Protein AF-S4P710-F1 (afdb_monomer)

Structure (mmCIF, N/CA/C/O backbone):
data_AF-S4P710-F1
#
_entry.id   AF-S4P710-F1
#
loop_
_atom_site.group_PDB
_atom_site.id
_atom_site.type_symbol
_atom_site.label_atom_id
_atom_site.label_alt_id
_atom_site.label_comp_id
_atom_site.label_asym_id
_atom_site.label_entity_id
_atom_site.label_seq_id
_atom_site.pdbx_PDB_ins_code
_atom_site.Cartn_x
_atom_site.Cartn_y
_atom_site.Cartn_z
_atom_site.occupancy
_atom_site.B_iso_or_equiv
_atom_site.auth_seq_id
_atom_site.auth_comp_id
_atom_site.auth_asym_id
_atom_site.auth_atom_id
_atom_site.pdbx_PDB_model_num
ATOM 1 N N . MET A 1 1 ? 32.019 3.369 -9.589 1.00 47.03 1 MET A N 1
ATOM 2 C CA . MET A 1 1 ? 31.029 3.744 -10.626 1.00 47.03 1 MET A CA 1
ATOM 3 C C . MET A 1 1 ? 31.557 3.568 -12.056 1.00 47.03 1 MET A C 1
ATOM 5 O O . MET A 1 1 ? 30.735 3.481 -12.955 1.00 47.03 1 MET A O 1
ATOM 9 N N . GLU A 1 2 ? 32.869 3.423 -12.289 1.00 50.81 2 GLU A N 1
ATOM 10 C CA . GLU A 1 2 ? 33.447 3.328 -13.649 1.00 50.81 2 GLU A CA 1
ATOM 11 C C . GLU A 1 2 ? 33.183 2.004 -14.404 1.00 50.81 2 GLU A C 1
ATOM 13 O O . GLU A 1 2 ? 33.164 2.006 -15.629 1.00 50.81 2 GLU A O 1
ATOM 18 N N . ASN A 1 3 ? 32.866 0.889 -13.731 1.00 57.81 3 ASN A N 1
ATOM 19 C CA . ASN A 1 3 ? 32.717 -0.424 -14.395 1.00 57.81 3 ASN A CA 1
ATOM 20 C C . ASN A 1 3 ? 31.337 -0.733 -15.015 1.00 57.81 3 ASN A C 1
ATOM 22 O O . ASN A 1 3 ? 31.177 -1.785 -15.632 1.00 57.81 3 ASN A O 1
ATOM 26 N N . HIS A 1 4 ? 30.330 0.140 -14.884 1.00 63.19 4 HIS A N 1
ATOM 27 C CA . HIS A 1 4 ? 28.973 -0.127 -15.405 1.00 63.19 4 HIS A CA 1
ATOM 28 C C . HIS A 1 4 ? 28.585 0.713 -16.629 1.00 63.19 4 HIS A C 1
ATOM 30 O O . HIS A 1 4 ? 27.523 0.475 -17.206 1.00 63.19 4 HIS A O 1
ATOM 36 N N . GLY A 1 5 ? 29.435 1.652 -17.064 1.00 68.19 5 GLY A N 1
ATOM 37 C CA . GLY A 1 5 ? 29.134 2.547 -18.189 1.00 68.19 5 GLY A CA 1
ATOM 38 C C . GLY A 1 5 ? 28.809 1.793 -19.481 1.00 68.19 5 GLY A C 1
ATOM 39 O O . GLY A 1 5 ? 27.822 2.100 -20.138 1.00 68.19 5 GLY A O 1
ATOM 40 N N . SER A 1 6 ? 29.565 0.732 -19.788 1.00 78.06 6 SER A N 1
ATOM 41 C CA . SER A 1 6 ? 29.327 -0.114 -20.969 1.00 78.06 6 SER A CA 1
ATOM 42 C C . SER A 1 6 ? 27.944 -0.788 -20.951 1.00 78.06 6 SER A C 1
ATOM 44 O O . SER A 1 6 ? 27.243 -0.804 -21.962 1.00 78.06 6 SER A O 1
ATOM 46 N N . VAL A 1 7 ? 27.495 -1.265 -19.781 1.00 75.38 7 VAL A N 1
ATOM 47 C CA . VAL A 1 7 ? 26.187 -1.925 -19.617 1.00 75.38 7 VAL A CA 1
ATOM 48 C C . VAL A 1 7 ? 25.041 -0.925 -19.760 1.00 75.38 7 VAL A C 1
ATOM 50 O O . VAL A 1 7 ? 24.050 -1.220 -20.423 1.00 75.38 7 VAL A O 1
ATOM 53 N N . VAL A 1 8 ? 25.178 0.272 -19.181 1.00 75.31 8 VAL A N 1
ATOM 54 C CA . VAL A 1 8 ? 24.168 1.335 -19.306 1.00 75.31 8 VAL A CA 1
ATOM 55 C C . VAL A 1 8 ? 24.053 1.800 -20.757 1.00 75.31 8 VAL A C 1
ATOM 57 O O . VAL A 1 8 ? 22.944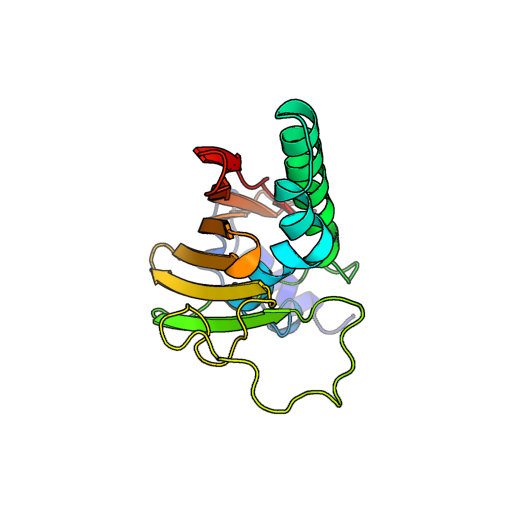 1.879 -21.276 1.00 75.31 8 VAL A O 1
ATOM 60 N N . THR A 1 9 ? 25.175 2.034 -21.443 1.00 76.56 9 THR A N 1
ATOM 61 C CA . THR A 1 9 ? 25.184 2.417 -22.864 1.00 76.56 9 THR A CA 1
ATOM 62 C C . THR A 1 9 ? 24.570 1.331 -23.749 1.00 76.56 9 THR A C 1
ATOM 64 O O . THR A 1 9 ? 23.806 1.645 -24.661 1.00 76.56 9 THR A O 1
ATOM 67 N N . HIS A 1 10 ? 24.841 0.053 -23.461 1.00 79.69 10 HIS A N 1
ATOM 68 C CA . HIS A 1 10 ? 24.212 -1.065 -24.165 1.00 79.69 10 HIS A CA 1
ATOM 69 C C . HIS A 1 10 ? 22.694 -1.129 -23.933 1.00 79.69 10 HIS A C 1
ATOM 71 O O . HIS A 1 10 ? 21.942 -1.361 -24.870 1.00 79.69 10 HIS A O 1
ATOM 77 N N . LEU A 1 11 ? 22.213 -0.872 -22.715 1.00 75.75 11 LEU A N 1
ATOM 78 C CA . LEU A 1 11 ? 20.773 -0.788 -22.454 1.00 75.75 11 LEU A CA 1
ATOM 79 C C . LEU A 1 11 ? 20.117 0.399 -23.153 1.00 75.75 11 LEU A C 1
ATOM 81 O O . LEU A 1 11 ? 19.036 0.256 -23.720 1.00 75.75 11 LEU A O 1
ATOM 85 N N . LEU A 1 12 ? 20.773 1.560 -23.137 1.00 75.88 12 LEU A N 1
ATOM 86 C CA . LEU A 1 12 ? 20.271 2.761 -23.798 1.00 75.88 12 LEU A CA 1
ATOM 87 C C . LEU A 1 12 ? 20.154 2.575 -25.316 1.00 75.88 12 LEU A C 1
ATOM 89 O O . LEU A 1 12 ? 19.241 3.129 -25.920 1.00 75.88 12 LEU A O 1
ATOM 93 N N . SER A 1 13 ? 21.013 1.758 -25.935 1.00 79.25 13 SER A N 1
ATOM 94 C CA . SER A 1 13 ? 20.907 1.455 -27.368 1.00 79.25 13 SER A CA 1
ATOM 95 C C . SER A 1 13 ? 19.752 0.505 -27.715 1.00 79.25 13 SER A C 1
ATOM 97 O O . SER A 1 13 ? 19.309 0.480 -28.863 1.00 79.25 13 SER A O 1
ATOM 99 N N . GLN A 1 14 ? 19.226 -0.243 -26.739 1.00 76.75 14 GLN A N 1
ATOM 100 C CA . GLN A 1 14 ? 18.089 -1.151 -26.925 1.00 76.75 14 GLN A CA 1
ATOM 101 C C . GLN A 1 14 ? 16.724 -0.477 -26.723 1.00 76.75 14 GLN A C 1
ATOM 103 O O . GLN A 1 14 ? 15.701 -1.054 -27.096 1.00 76.75 14 GLN A O 1
ATOM 108 N N . VAL A 1 15 ? 16.679 0.731 -26.152 1.00 79.50 15 VAL A N 1
ATOM 109 C CA . VAL A 1 15 ? 15.426 1.429 -25.834 1.00 79.50 15 VAL A CA 1
ATOM 110 C C . VAL A 1 15 ? 15.087 2.511 -26.859 1.00 79.50 15 VAL A C 1
ATOM 112 O O . VAL A 1 15 ? 15.923 3.313 -27.263 1.00 79.50 15 VAL A O 1
ATOM 115 N N . LYS A 1 16 ? 13.818 2.558 -27.280 1.00 82.38 16 LYS A N 1
ATOM 116 C CA . LYS A 1 16 ? 13.263 3.624 -28.134 1.00 82.38 16 LYS A CA 1
ATOM 117 C C . LYS A 1 16 ? 12.268 4.463 -27.344 1.00 82.38 16 LYS A C 1
ATOM 119 O O . LYS A 1 16 ? 11.607 3.957 -26.437 1.00 82.38 16 LYS A O 1
ATOM 124 N N . ILE A 1 17 ? 12.136 5.744 -27.688 1.00 80.06 17 ILE A N 1
ATOM 125 C CA . ILE A 1 17 ? 11.138 6.626 -27.064 1.00 80.06 17 ILE A CA 1
ATOM 126 C C . ILE A 1 17 ? 9.740 6.016 -27.243 1.00 80.06 17 ILE A C 1
ATOM 128 O O . ILE A 1 17 ? 9.377 5.577 -28.331 1.00 80.06 17 ILE A O 1
ATOM 132 N N . GLY A 1 18 ? 8.975 5.964 -26.153 1.00 75.81 18 GLY A N 1
ATOM 133 C CA . GLY A 1 18 ? 7.642 5.366 -26.090 1.00 75.81 18 GLY A CA 1
ATOM 134 C C . GLY A 1 18 ? 7.624 3.858 -25.825 1.00 75.81 18 GLY A C 1
ATOM 135 O O . GLY A 1 18 ? 6.542 3.303 -25.637 1.00 75.81 18 GLY A O 1
ATOM 136 N N . MET A 1 19 ? 8.784 3.195 -25.779 1.00 81.62 19 MET A N 1
ATOM 137 C CA . MET A 1 19 ? 8.864 1.754 -25.550 1.00 81.62 19 MET A CA 1
ATOM 138 C C . MET A 1 19 ? 8.473 1.374 -24.115 1.00 81.62 19 MET A C 1
ATOM 140 O O . MET A 1 19 ? 8.800 2.080 -23.156 1.00 81.62 19 MET A O 1
ATOM 144 N N . ASP A 1 20 ? 7.786 0.236 -23.988 1.00 76.88 20 ASP A N 1
ATOM 145 C CA . ASP A 1 20 ? 7.440 -0.382 -22.708 1.00 76.88 20 ASP A CA 1
ATOM 146 C C . ASP A 1 20 ? 8.671 -1.051 -22.085 1.00 76.88 20 ASP A C 1
ATOM 148 O O . ASP A 1 20 ? 9.217 -2.018 -22.622 1.00 76.88 20 ASP A O 1
ATOM 152 N N . LEU A 1 21 ? 9.106 -0.526 -20.940 1.00 73.75 21 LEU A N 1
ATOM 153 C CA . LEU A 1 21 ? 10.313 -0.988 -20.251 1.00 73.75 21 LEU A CA 1
ATOM 154 C C . LEU A 1 21 ? 10.106 -2.263 -19.428 1.00 73.75 21 LEU A C 1
ATOM 156 O O . LEU A 1 21 ? 11.084 -2.825 -18.941 1.00 73.75 21 LEU A O 1
ATOM 160 N N . THR A 1 22 ? 8.874 -2.757 -19.272 1.00 69.12 22 THR A N 1
ATOM 161 C CA . THR A 1 22 ? 8.636 -4.045 -18.592 1.00 69.12 22 THR A CA 1
ATOM 162 C C . THR A 1 22 ? 9.226 -5.226 -19.365 1.00 69.12 22 THR A C 1
ATOM 164 O O . THR A 1 22 ? 9.559 -6.242 -18.764 1.00 69.12 22 THR A O 1
ATOM 167 N N . LYS A 1 23 ? 9.425 -5.065 -20.680 1.00 68.75 23 LYS A N 1
ATOM 168 C CA . LYS A 1 23 ? 10.009 -6.070 -21.580 1.00 68.75 23 LYS A CA 1
ATOM 169 C C . LYS A 1 23 ? 11.535 -5.993 -21.690 1.00 68.75 23 LYS A C 1
ATOM 171 O O . LYS A 1 23 ? 12.129 -6.794 -22.404 1.00 68.75 23 LYS A O 1
ATOM 176 N N . VAL A 1 24 ? 12.166 -5.030 -21.017 1.00 73.50 24 VAL A N 1
ATOM 177 C CA . VAL A 1 24 ? 13.620 -4.841 -21.033 1.00 73.50 24 VAL A CA 1
ATOM 178 C C . VAL A 1 24 ? 14.205 -5.399 -19.745 1.00 73.50 24 VAL A C 1
ATOM 180 O O . VAL A 1 24 ? 13.808 -5.005 -18.646 1.00 73.50 24 VAL A O 1
ATOM 183 N N . VAL A 1 25 ? 15.173 -6.306 -19.875 1.00 73.69 25 VAL A N 1
ATOM 184 C CA . VAL A 1 25 ? 15.898 -6.844 -18.722 1.00 73.69 25 VAL A CA 1
ATOM 185 C C . VAL A 1 25 ? 16.844 -5.771 -18.201 1.00 73.69 25 VAL A C 1
ATOM 187 O O . VAL A 1 25 ? 17.769 -5.338 -18.885 1.00 73.69 25 VAL A O 1
ATOM 190 N N . LEU A 1 26 ? 16.584 -5.325 -16.978 1.00 75.00 26 LEU A N 1
ATOM 191 C CA . LEU A 1 26 ? 17.382 -4.314 -16.305 1.00 75.00 26 LEU A CA 1
ATOM 192 C C . LEU A 1 26 ? 18.569 -4.957 -15.565 1.00 75.00 26 LEU A C 1
ATOM 194 O O . LEU A 1 26 ? 18.423 -6.064 -15.042 1.00 75.00 26 LEU A O 1
ATOM 198 N N . PRO A 1 27 ? 19.733 -4.289 -15.470 1.00 77.75 27 PRO A N 1
ATOM 199 C CA . PRO A 1 27 ? 20.881 -4.823 -14.748 1.00 77.75 27 PRO A CA 1
ATOM 200 C C . PRO A 1 27 ? 20.599 -4.988 -13.258 1.00 77.75 27 PRO A C 1
ATOM 202 O O . PRO A 1 27 ? 19.928 -4.166 -12.639 1.00 77.75 27 PRO A O 1
ATOM 205 N N . THR A 1 28 ? 21.209 -5.991 -12.636 1.00 80.44 28 THR A N 1
ATOM 206 C CA . THR A 1 28 ? 21.001 -6.287 -11.211 1.00 80.44 28 THR A CA 1
ATOM 207 C C . THR A 1 28 ? 21.427 -5.152 -10.275 1.00 80.44 28 THR A C 1
ATOM 209 O O . THR A 1 28 ? 20.850 -4.997 -9.203 1.00 80.44 28 THR A O 1
ATOM 212 N N . PHE A 1 29 ? 22.386 -4.306 -10.670 1.00 77.62 29 PHE A N 1
ATOM 213 C CA . PHE A 1 29 ? 22.852 -3.194 -9.830 1.00 77.62 29 PHE A CA 1
ATOM 214 C C . PHE A 1 29 ? 21.818 -2.067 -9.652 1.00 77.62 29 PHE A C 1
ATOM 216 O O . PHE A 1 29 ? 21.956 -1.273 -8.719 1.00 77.62 29 PHE A O 1
ATOM 223 N N . ILE A 1 30 ? 20.783 -2.001 -10.502 1.00 79.25 30 ILE A N 1
ATOM 224 C CA . ILE A 1 30 ? 19.659 -1.062 -10.341 1.00 79.25 30 ILE A CA 1
ATOM 225 C C . ILE A 1 30 ? 18.461 -1.680 -9.614 1.00 79.25 30 ILE A C 1
ATOM 227 O O . ILE A 1 30 ? 17.435 -1.019 -9.475 1.00 79.25 30 ILE A O 1
ATOM 231 N N . LEU A 1 31 ? 18.574 -2.923 -9.138 1.00 81.56 31 LEU A N 1
ATOM 232 C CA . LEU A 1 31 ? 17.520 -3.577 -8.368 1.00 81.56 31 LEU A CA 1
ATOM 233 C C . LEU A 1 31 ? 17.659 -3.290 -6.867 1.00 81.56 31 LEU A C 1
ATOM 235 O O . LEU A 1 31 ? 18.768 -3.176 -6.330 1.00 81.56 31 LEU A O 1
ATOM 239 N N . GLU A 1 32 ? 16.528 -3.170 -6.174 1.00 85.19 32 GLU A N 1
ATOM 240 C CA . GLU A 1 32 ? 16.482 -3.276 -4.712 1.00 85.19 32 GLU A CA 1
ATOM 241 C C . GLU A 1 32 ? 16.294 -4.735 -4.283 1.00 85.19 32 GLU A C 1
ATOM 243 O O . GLU A 1 32 ? 15.969 -5.602 -5.088 1.00 85.19 32 GLU A O 1
ATOM 248 N N . ARG A 1 33 ? 16.535 -5.027 -3.001 1.00 87.00 33 ARG A N 1
ATOM 249 C CA . ARG A 1 33 ? 16.498 -6.397 -2.459 1.00 87.00 33 ARG A CA 1
ATOM 250 C C . ARG A 1 33 ? 15.089 -6.878 -2.088 1.00 87.00 33 ARG A C 1
ATOM 252 O O . ARG A 1 33 ? 14.980 -7.890 -1.412 1.00 87.00 33 ARG A O 1
ATOM 259 N N . ARG A 1 34 ? 14.049 -6.151 -2.495 1.00 90.38 34 ARG A N 1
ATOM 260 C CA . ARG A 1 34 ? 12.656 -6.389 -2.105 1.00 90.38 34 ARG A CA 1
ATOM 261 C C . ARG A 1 34 ? 11.804 -6.742 -3.314 1.00 90.38 34 ARG A C 1
ATOM 263 O O . ARG A 1 34 ? 12.047 -6.240 -4.417 1.00 90.38 34 ARG A O 1
ATOM 270 N N . SER A 1 35 ? 10.815 -7.601 -3.096 1.00 92.50 35 SER A N 1
ATOM 271 C CA . SER A 1 35 ? 9.716 -7.809 -4.043 1.00 92.50 35 SER A CA 1
ATOM 272 C C . SER A 1 35 ? 8.825 -6.568 -4.081 1.00 92.50 35 SER A C 1
ATOM 274 O O . SER A 1 35 ? 8.721 -5.834 -3.097 1.00 92.50 35 SER A O 1
ATOM 276 N N . LEU A 1 36 ? 8.150 -6.336 -5.206 1.00 92.00 36 LEU A N 1
ATOM 277 C CA . LEU A 1 36 ? 7.139 -5.285 -5.302 1.00 92.00 36 LEU A CA 1
ATOM 278 C C . LEU A 1 36 ? 6.017 -5.485 -4.264 1.00 92.00 36 LEU A C 1
ATOM 280 O O . LEU A 1 36 ? 5.500 -4.500 -3.746 1.00 92.00 36 LEU A O 1
ATOM 284 N N . LEU A 1 37 ? 5.696 -6.739 -3.909 1.00 95.88 37 LEU A N 1
ATOM 285 C CA . LEU A 1 37 ? 4.690 -7.058 -2.888 1.00 95.88 37 LEU A CA 1
ATOM 286 C C . LEU A 1 37 ? 5.095 -6.563 -1.494 1.00 95.88 37 LEU A C 1
ATOM 288 O O . LEU A 1 37 ? 4.280 -5.981 -0.785 1.00 95.88 37 LEU A O 1
ATOM 292 N N . GLU A 1 38 ? 6.368 -6.733 -1.133 1.00 95.12 38 GLU A N 1
ATOM 293 C CA . GLU A 1 38 ? 6.932 -6.196 0.110 1.00 95.12 38 GLU A CA 1
ATOM 294 C C . GLU A 1 38 ? 6.973 -4.663 0.075 1.00 95.12 38 GLU A C 1
ATOM 296 O O . GLU A 1 38 ? 6.652 -4.010 1.063 1.00 95.12 38 GLU A O 1
ATOM 301 N N . MET A 1 39 ? 7.301 -4.062 -1.074 1.00 92.31 39 MET A N 1
ATOM 302 C CA . MET A 1 39 ? 7.291 -2.604 -1.228 1.00 92.31 39 MET A CA 1
ATOM 303 C C . MET A 1 39 ? 5.889 -2.007 -1.005 1.00 92.31 39 MET A C 1
ATOM 305 O O . MET A 1 39 ? 5.786 -0.897 -0.493 1.00 92.31 39 MET A O 1
ATOM 309 N N . TYR A 1 40 ? 4.798 -2.713 -1.332 1.00 94.12 40 TYR A N 1
ATOM 310 C CA . TYR A 1 40 ? 3.444 -2.213 -1.046 1.00 94.12 40 TYR A CA 1
ATOM 311 C C . TYR A 1 40 ? 3.131 -2.110 0.447 1.00 94.12 40 TYR A C 1
ATOM 313 O O . TYR A 1 40 ? 2.335 -1.246 0.825 1.00 94.12 40 TYR A O 1
ATOM 321 N N . ALA A 1 41 ? 3.801 -2.894 1.296 1.00 95.25 41 ALA A N 1
ATOM 322 C CA . ALA A 1 41 ? 3.703 -2.757 2.745 1.00 95.25 41 ALA A CA 1
ATOM 323 C C . ALA A 1 41 ? 4.268 -1.413 3.249 1.00 95.25 41 ALA A C 1
ATOM 325 O O . ALA A 1 41 ? 3.836 -0.932 4.295 1.00 95.25 41 ALA A O 1
ATOM 326 N N . ASP A 1 42 ? 5.138 -0.733 2.481 1.00 93.00 42 ASP A N 1
ATOM 327 C CA . ASP A 1 42 ? 5.603 0.629 2.805 1.00 93.00 42 ASP A CA 1
ATOM 328 C C . ASP A 1 42 ? 4.431 1.641 2.850 1.00 93.00 42 ASP A C 1
ATOM 330 O O . ASP A 1 42 ? 4.558 2.701 3.467 1.00 93.00 42 ASP A O 1
ATOM 334 N N . SER A 1 43 ? 3.259 1.304 2.281 1.00 93.19 43 SER A N 1
ATOM 335 C CA . SER A 1 43 ? 2.013 2.081 2.438 1.00 93.19 43 SER A CA 1
ATOM 336 C C . SER A 1 43 ? 1.612 2.265 3.910 1.00 93.19 43 SER A C 1
ATOM 338 O O . SER A 1 43 ? 0.954 3.240 4.271 1.00 93.19 43 SER A O 1
ATOM 340 N N . PHE A 1 44 ? 2.053 1.344 4.767 1.00 95.44 44 PHE A N 1
ATOM 341 C CA . PHE A 1 44 ? 1.828 1.323 6.208 1.00 95.44 44 PHE A CA 1
ATOM 342 C C . PHE A 1 44 ? 3.119 1.560 6.992 1.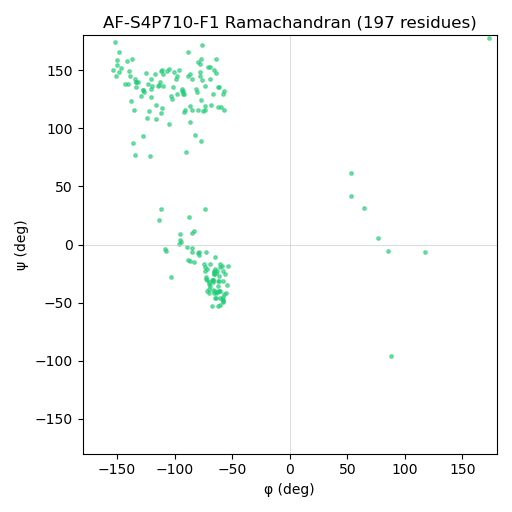00 95.44 44 PHE A C 1
ATOM 344 O O . PHE A 1 44 ? 3.255 1.099 8.118 1.00 95.44 44 PHE A O 1
ATOM 351 N N . ALA A 1 45 ? 4.067 2.322 6.437 1.00 92.38 45 ALA A N 1
ATOM 352 C CA . ALA A 1 45 ? 5.251 2.754 7.183 1.00 92.38 45 ALA A CA 1
ATOM 353 C C . ALA A 1 45 ? 4.918 3.552 8.458 1.00 92.38 45 ALA A C 1
ATOM 355 O O . ALA A 1 45 ? 5.737 3.607 9.369 1.00 92.38 45 ALA A O 1
ATOM 356 N N . HIS A 1 46 ? 3.722 4.146 8.501 1.00 93.81 46 HIS A N 1
ATOM 357 C CA . HIS A 1 46 ? 3.113 4.772 9.675 1.00 93.81 46 HIS A CA 1
ATOM 358 C C . HIS A 1 46 ? 1.771 4.080 9.971 1.00 93.81 46 HIS A C 1
ATOM 360 O O . HIS A 1 46 ? 0.714 4.606 9.597 1.00 93.81 46 HIS A O 1
ATOM 366 N N . PRO A 1 47 ? 1.786 2.863 10.550 1.00 95.19 47 PRO A N 1
ATOM 367 C CA . PRO A 1 47 ? 0.565 2.094 10.795 1.00 95.19 47 PRO A CA 1
ATOM 368 C C . PRO A 1 47 ? -0.326 2.786 11.839 1.00 95.19 47 PRO A C 1
ATOM 370 O O . PRO A 1 47 ? -1.552 2.756 11.732 1.00 95.19 47 PRO A O 1
ATOM 373 N N . ASP A 1 48 ? 0.283 3.508 12.783 1.00 94.19 48 ASP A N 1
ATOM 374 C CA . ASP A 1 48 ? -0.377 4.372 13.761 1.00 94.19 48 ASP A CA 1
ATOM 375 C C . ASP A 1 48 ? -1.277 5.419 13.083 1.00 94.19 48 ASP A C 1
ATOM 377 O O . ASP A 1 48 ? -2.411 5.646 13.508 1.00 94.19 48 ASP A O 1
ATOM 381 N N . GLN A 1 49 ? -0.814 6.026 11.985 1.00 96.00 49 GLN A N 1
ATOM 382 C CA . GLN A 1 49 ? -1.578 7.043 11.267 1.00 96.00 49 GLN A CA 1
ATOM 383 C C . GLN A 1 49 ? -2.783 6.460 10.536 1.00 96.00 49 GLN A C 1
ATOM 385 O O . GLN A 1 49 ? -3.806 7.144 10.444 1.00 96.00 49 GLN A O 1
ATOM 390 N N . PHE A 1 50 ? -2.673 5.231 10.034 1.00 97.50 50 PHE A N 1
ATOM 391 C CA . PHE A 1 50 ? -3.790 4.520 9.419 1.00 97.50 50 PHE A CA 1
ATOM 392 C C . PHE A 1 50 ? -4.855 4.177 10.461 1.00 97.50 50 PHE A C 1
ATOM 394 O O . PHE A 1 50 ? -6.014 4.561 10.324 1.00 97.50 50 PHE A O 1
ATOM 401 N N . ILE A 1 51 ? -4.450 3.532 11.555 1.00 96.62 51 ILE A N 1
ATOM 402 C CA . ILE A 1 51 ? -5.366 3.092 12.613 1.00 96.62 51 ILE A CA 1
ATOM 403 C C . ILE A 1 51 ? -6.068 4.292 13.266 1.00 96.62 51 ILE A C 1
ATOM 405 O O . ILE A 1 51 ? -7.258 4.240 13.563 1.00 96.62 51 ILE A O 1
ATOM 409 N N . LYS A 1 52 ? -5.375 5.426 13.411 1.00 96.69 52 LYS A N 1
ATOM 410 C CA . LYS A 1 52 ? -5.929 6.657 13.993 1.00 96.69 52 LYS A CA 1
ATOM 411 C C . LYS A 1 52 ? -7.057 7.296 13.170 1.00 96.69 52 LYS A C 1
ATOM 413 O O . LYS A 1 52 ? -7.709 8.220 13.665 1.00 96.69 52 LYS A O 1
ATOM 418 N N . ILE A 1 53 ? -7.303 6.843 11.934 1.00 98.31 53 ILE A N 1
ATOM 419 C CA . ILE A 1 53 ? -8.425 7.319 11.112 1.00 98.31 53 ILE A CA 1
ATOM 420 C C . ILE A 1 53 ? -9.751 7.085 11.844 1.00 98.31 53 ILE A C 1
ATOM 422 O O . ILE A 1 53 ? -10.526 8.031 11.963 1.00 98.31 53 ILE A O 1
ATOM 426 N N . VAL A 1 54 ? -9.995 5.886 12.390 1.00 97.50 54 VAL A N 1
ATOM 427 C CA . VAL A 1 54 ? -11.268 5.579 13.078 1.00 97.50 54 VAL A CA 1
ATOM 428 C C . VAL A 1 54 ? -11.466 6.382 14.360 1.00 97.50 54 VAL A C 1
ATOM 430 O O . VAL A 1 54 ? -12.597 6.659 14.744 1.00 97.50 54 VAL A O 1
ATOM 433 N N . ASP A 1 55 ? -10.373 6.825 14.979 1.00 96.56 55 ASP A N 1
ATOM 434 C CA . ASP A 1 55 ? -10.408 7.574 16.234 1.00 96.56 55 ASP A CA 1
ATOM 435 C C . ASP A 1 55 ? -10.785 9.057 16.036 1.00 96.56 55 ASP A C 1
ATOM 437 O O . ASP A 1 55 ? -10.935 9.792 17.014 1.00 96.56 55 ASP A O 1
ATOM 441 N N . GLN A 1 56 ? -10.914 9.545 14.791 1.00 98.31 56 GLN A N 1
ATOM 442 C CA . GLN A 1 56 ? -11.281 10.944 14.559 1.00 98.31 56 GLN A CA 1
ATOM 443 C C . GLN A 1 56 ? -12.799 11.173 14.705 1.00 98.31 56 GLN A C 1
ATOM 445 O O . GLN A 1 56 ? -13.603 10.469 14.081 1.00 98.31 56 GLN A O 1
ATOM 450 N N . PRO A 1 57 ? -13.220 12.204 15.466 1.00 96.81 57 PRO A N 1
ATOM 451 C CA . PRO A 1 57 ? -14.610 12.357 15.893 1.00 96.81 57 PRO A CA 1
ATOM 452 C C . PRO A 1 57 ? -15.547 12.760 14.752 1.00 96.81 57 PRO A C 1
ATOM 454 O O . PRO A 1 57 ? -16.669 12.261 14.653 1.00 96.81 57 PRO A O 1
ATOM 457 N N . THR A 1 58 ? -15.100 13.654 13.868 1.00 98.31 58 THR A N 1
ATOM 458 C CA . THR A 1 58 ? -15.933 14.181 12.782 1.00 98.31 58 THR A CA 1
ATOM 459 C C . THR A 1 58 ? -15.551 13.565 11.431 1.00 98.31 58 THR A C 1
ATOM 461 O O . THR A 1 58 ? -14.374 13.263 11.217 1.00 98.31 58 THR A O 1
ATOM 464 N N . PRO A 1 59 ? -16.494 13.444 10.471 1.00 98.38 59 PRO A N 1
ATOM 465 C CA . PRO A 1 59 ? -16.175 12.999 9.107 1.00 98.38 59 PRO A CA 1
ATOM 466 C C . PRO A 1 59 ? -15.068 13.836 8.448 1.00 98.38 59 PRO A C 1
ATOM 468 O O . PRO A 1 59 ? -14.223 13.326 7.714 1.00 98.38 59 PRO A O 1
ATOM 471 N N . ARG A 1 60 ? -15.031 15.141 8.749 1.00 98.38 60 ARG A N 1
ATOM 472 C CA . ARG A 1 60 ? -13.988 16.048 8.261 1.00 98.38 60 ARG A CA 1
ATOM 473 C C . ARG A 1 60 ? -12.613 15.667 8.807 1.00 98.38 60 ARG A C 1
ATOM 475 O O . ARG A 1 60 ? -11.650 15.643 8.045 1.00 98.38 60 ARG A O 1
ATOM 482 N N . ASP A 1 61 ? -12.512 15.389 10.102 1.00 98.44 61 ASP A N 1
ATOM 483 C CA . ASP A 1 61 ? -11.237 15.036 10.730 1.00 98.44 61 ASP A CA 1
ATOM 484 C C . ASP A 1 61 ? -10.755 13.655 10.269 1.00 98.44 61 ASP A C 1
ATOM 486 O O . ASP A 1 61 ? -9.563 13.491 10.005 1.00 98.44 61 ASP A O 1
ATOM 490 N N . ARG A 1 62 ? -11.678 12.702 10.057 1.00 98.62 62 ARG A N 1
ATOM 491 C CA . ARG A 1 62 ? -11.384 11.404 9.423 1.00 98.62 62 ARG A CA 1
ATOM 492 C C . ARG A 1 62 ? -10.799 11.582 8.027 1.00 98.62 62 ARG A C 1
ATOM 494 O O . ARG A 1 62 ? -9.720 11.063 7.759 1.00 98.62 62 ARG A O 1
ATOM 501 N N . MET A 1 63 ? -11.425 12.402 7.180 1.00 98.44 63 MET A N 1
ATOM 502 C CA . MET A 1 63 ? -10.896 12.731 5.851 1.00 98.44 63 MET A CA 1
ATOM 503 C C . MET A 1 63 ? -9.491 13.354 5.923 1.00 98.44 63 MET A C 1
ATOM 505 O O . MET A 1 63 ? -8.593 12.956 5.182 1.00 98.44 63 MET A O 1
ATOM 509 N N . VAL A 1 64 ? -9.263 14.308 6.832 1.00 98.50 64 VAL A N 1
ATOM 510 C CA . VAL A 1 64 ? -7.930 14.909 7.028 1.00 98.50 64 VAL A CA 1
ATOM 511 C C . VAL A 1 64 ? -6.904 13.854 7.456 1.00 98.50 64 VAL A C 1
ATOM 513 O O . VAL A 1 64 ? -5.767 13.880 6.982 1.00 98.50 64 VAL A O 1
ATOM 516 N N . GLN A 1 65 ? -7.288 12.916 8.322 1.00 98.62 65 GLN A N 1
ATOM 517 C CA . GLN A 1 65 ? -6.414 11.836 8.772 1.00 98.62 65 GLN A CA 1
ATOM 518 C C . GLN A 1 65 ? -6.121 10.815 7.660 1.00 98.62 65 GLN A C 1
ATOM 520 O O . GLN A 1 65 ? -4.968 10.409 7.530 1.00 98.62 65 GLN A O 1
ATOM 525 N N . VAL A 1 66 ? -7.098 10.481 6.807 1.00 98.44 66 VAL A N 1
ATOM 526 C CA . VAL A 1 66 ? -6.894 9.650 5.602 1.00 98.44 66 VAL A CA 1
ATOM 527 C C . VAL A 1 66 ? -5.851 10.293 4.691 1.00 98.44 66 VAL A C 1
ATOM 529 O O . VAL A 1 66 ? -4.893 9.637 4.288 1.00 98.44 66 VAL A O 1
ATOM 532 N N . VAL A 1 67 ? -5.986 11.595 4.409 1.00 97.94 67 VAL A N 1
ATOM 533 C CA . VAL A 1 67 ? -5.015 12.331 3.582 1.00 97.94 67 VAL A CA 1
ATOM 534 C C . VAL A 1 67 ? -3.635 12.362 4.243 1.00 97.94 67 VAL A C 1
ATOM 536 O O . VAL A 1 67 ? -2.628 12.186 3.559 1.00 97.94 67 VAL A O 1
ATOM 539 N N . ARG A 1 68 ? -3.570 12.556 5.567 1.00 97.50 68 ARG A N 1
ATOM 540 C CA . ARG A 1 68 ? -2.309 12.561 6.322 1.00 97.50 68 ARG A CA 1
ATOM 541 C C . ARG A 1 68 ? -1.573 11.228 6.200 1.00 97.50 68 ARG A C 1
ATOM 543 O O . ARG A 1 68 ? -0.403 11.244 5.829 1.00 97.50 68 ARG A O 1
ATOM 550 N N . TRP A 1 69 ? -2.251 10.114 6.478 1.00 97.25 69 TRP A N 1
ATOM 551 C CA . TRP A 1 69 ? -1.688 8.771 6.315 1.00 97.25 69 TRP A CA 1
ATOM 552 C C . TRP A 1 69 ? -1.260 8.523 4.864 1.00 97.25 69 TRP A C 1
ATOM 554 O O . TRP A 1 69 ? -0.134 8.110 4.595 1.00 97.25 69 TRP A O 1
ATOM 564 N N . TYR A 1 70 ? -2.124 8.856 3.904 1.00 96.25 70 TYR A N 1
ATOM 565 C CA . TYR A 1 70 ? -1.835 8.597 2.501 1.00 96.25 70 TYR A CA 1
ATOM 566 C C . TYR A 1 70 ? -0.580 9.330 2.018 1.00 96.25 70 TYR A C 1
ATOM 568 O O . TYR A 1 70 ? 0.284 8.733 1.379 1.00 96.25 70 TYR A O 1
ATOM 576 N N . LEU A 1 71 ? -0.431 10.614 2.351 1.00 94.50 71 LEU A N 1
ATOM 577 C CA . LEU A 1 71 ? 0.738 11.398 1.950 1.00 94.50 71 LEU A CA 1
ATOM 578 C C . LEU A 1 71 ? 2.009 11.002 2.713 1.00 94.50 71 LEU A C 1
ATOM 580 O O . LEU A 1 71 ? 3.102 11.099 2.151 1.00 94.50 71 LEU A O 1
ATOM 584 N N . SER A 1 72 ? 1.892 10.537 3.960 1.00 92.56 72 SER A N 1
ATOM 585 C CA 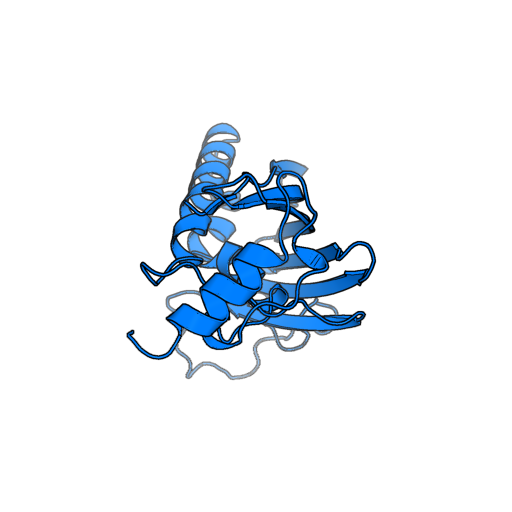. SER A 1 72 ? 3.045 10.092 4.747 1.00 92.56 72 SER A CA 1
ATOM 586 C C . SER A 1 72 ? 3.595 8.736 4.299 1.00 92.56 72 SER A C 1
ATOM 588 O O . SER A 1 72 ? 4.740 8.425 4.607 1.00 92.56 72 SER A O 1
ATOM 590 N N . SER A 1 73 ? 2.848 7.948 3.529 1.00 89.88 73 SER A N 1
ATOM 591 C CA . SER A 1 73 ? 3.338 6.663 3.016 1.00 89.88 73 SER A CA 1
ATOM 592 C C . SER A 1 73 ? 4.486 6.792 1.996 1.00 89.88 73 SER A C 1
ATOM 594 O O . SER A 1 73 ? 5.381 5.952 1.928 1.00 89.88 73 SER A O 1
ATOM 596 N N . TYR A 1 74 ? 4.526 7.880 1.218 1.00 87.25 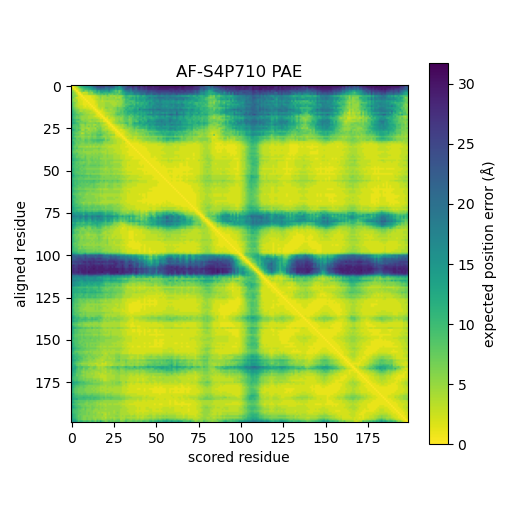74 TYR A N 1
ATOM 597 C CA . TYR A 1 74 ? 5.402 7.979 0.043 1.00 87.25 74 TYR A CA 1
ATOM 598 C C . TYR A 1 74 ? 6.892 8.172 0.346 1.00 87.25 74 TYR A C 1
ATOM 600 O O . TYR A 1 74 ? 7.725 7.863 -0.511 1.00 87.25 74 TYR A O 1
ATOM 608 N N . HIS A 1 75 ? 7.264 8.680 1.528 1.00 84.50 75 HIS A N 1
ATOM 609 C CA . HIS A 1 75 ? 8.689 8.835 1.869 1.00 84.50 75 HIS A CA 1
ATOM 610 C C . HIS A 1 75 ? 9.356 7.480 2.153 1.00 84.50 75 HIS A C 1
ATOM 612 O O . HIS A 1 75 ? 10.546 7.316 1.881 1.00 84.50 75 HIS A O 1
ATOM 618 N N . ALA A 1 76 ? 8.586 6.490 2.620 1.00 79.94 76 ALA A N 1
ATOM 619 C CA . ALA A 1 76 ? 9.113 5.202 3.057 1.00 79.94 76 ALA A CA 1
ATOM 620 C C . ALA A 1 76 ? 9.707 4.375 1.908 1.00 79.94 76 ALA A C 1
ATOM 622 O O . ALA A 1 76 ? 10.725 3.703 2.090 1.00 79.94 76 ALA A O 1
ATOM 623 N N . GLY A 1 77 ? 9.141 4.512 0.704 1.00 66.75 77 GLY A N 1
ATOM 624 C CA . GLY A 1 77 ? 9.592 3.807 -0.497 1.00 66.75 77 GLY A CA 1
ATOM 625 C C . GLY A 1 77 ? 10.922 4.300 -1.088 1.00 66.75 77 GLY A C 1
ATOM 626 O O . GLY A 1 77 ? 11.421 3.698 -2.037 1.00 66.75 77 GLY A O 1
ATOM 627 N N . ARG A 1 78 ? 11.532 5.390 -0.584 1.00 66.19 78 ARG A N 1
ATOM 628 C CA . ARG A 1 78 ? 12.797 5.939 -1.124 1.00 66.19 78 ARG A CA 1
ATOM 629 C C . ARG A 1 78 ? 13.808 6.298 -0.035 1.00 66.19 78 ARG A C 1
ATOM 631 O O . ARG A 1 78 ? 14.068 7.465 0.236 1.00 66.19 78 ARG A O 1
ATOM 638 N N . LYS A 1 79 ? 14.478 5.284 0.516 1.00 64.44 79 LYS A N 1
ATOM 639 C CA . LYS A 1 79 ? 15.586 5.479 1.476 1.00 64.44 79 LYS A CA 1
ATOM 640 C C . LYS A 1 79 ? 16.931 5.855 0.827 1.00 64.44 79 LYS A C 1
ATOM 642 O O . LYS A 1 79 ? 17.876 6.182 1.535 1.00 64.44 79 LYS A O 1
ATOM 647 N N . SER A 1 80 ? 17.053 5.790 -0.504 1.00 68.50 80 SER A N 1
ATOM 648 C CA . SER A 1 80 ? 18.300 6.067 -1.236 1.00 68.50 80 SER A CA 1
ATOM 649 C C . SER A 1 80 ? 18.113 7.149 -2.297 1.00 68.50 80 SER A C 1
ATOM 651 O O . SER A 1 80 ? 17.060 7.234 -2.924 1.00 68.50 80 SER A O 1
ATOM 653 N N . GLN A 1 81 ? 19.169 7.935 -2.541 1.00 65.94 81 GLN A N 1
ATOM 654 C CA . GLN A 1 81 ? 19.220 8.891 -3.653 1.00 65.94 81 GLN A CA 1
ATOM 655 C C . GLN A 1 81 ? 19.208 8.202 -5.025 1.00 65.94 81 GLN A C 1
ATOM 657 O O . GLN A 1 81 ? 18.808 8.809 -6.015 1.00 65.94 81 GLN A O 1
ATOM 662 N N . VAL A 1 82 ? 19.627 6.934 -5.092 1.00 69.75 82 VAL A N 1
ATOM 663 C CA . VAL A 1 82 ? 19.603 6.151 -6.328 1.00 69.75 82 VAL A CA 1
ATOM 664 C C . VAL A 1 82 ? 18.277 5.410 -6.410 1.00 69.75 82 VAL A C 1
ATOM 666 O O . VAL A 1 82 ? 17.998 4.536 -5.587 1.00 69.75 82 VAL A O 1
ATOM 669 N N . ALA A 1 83 ? 17.471 5.743 -7.418 1.00 69.56 83 ALA A N 1
ATOM 670 C CA . ALA A 1 83 ? 16.246 5.016 -7.711 1.00 69.56 83 ALA A CA 1
ATOM 671 C C . ALA A 1 83 ? 16.586 3.563 -8.069 1.00 69.56 83 ALA A C 1
ATOM 673 O O . ALA A 1 83 ? 17.295 3.299 -9.042 1.00 69.56 83 ALA A O 1
ATOM 674 N N . LYS A 1 84 ? 16.080 2.632 -7.265 1.00 79.06 84 LYS A N 1
ATOM 675 C CA . LYS A 1 84 ? 16.187 1.197 -7.506 1.00 79.06 84 LYS A CA 1
ATOM 676 C C . LYS A 1 84 ? 14.815 0.631 -7.834 1.00 79.06 84 LYS A C 1
ATOM 678 O O . LYS A 1 84 ? 13.805 1.154 -7.374 1.00 79.06 84 LYS A O 1
ATOM 683 N N . LYS A 1 85 ? 14.789 -0.410 -8.659 1.00 80.38 85 LYS A N 1
ATOM 684 C CA . LYS A 1 85 ? 13.565 -1.107 -9.050 1.00 80.38 85 LYS A CA 1
ATOM 685 C C . LYS A 1 85 ? 13.387 -2.362 -8.181 1.00 80.38 85 LYS A C 1
ATOM 687 O O . LYS A 1 85 ? 14.333 -3.148 -8.108 1.00 80.38 85 LYS A O 1
ATOM 692 N N . PRO A 1 86 ? 12.220 -2.588 -7.563 1.00 86.94 86 PRO A N 1
ATOM 693 C CA . PRO A 1 86 ? 11.924 -3.851 -6.886 1.00 86.94 86 PRO A CA 1
ATOM 694 C C . PRO A 1 86 ? 11.880 -5.022 -7.864 1.00 86.94 86 PRO A C 1
ATOM 696 O O . PRO A 1 86 ? 11.701 -4.846 -9.076 1.00 86.94 86 PRO A O 1
ATOM 699 N N . TYR A 1 87 ? 12.030 -6.233 -7.334 1.00 88.62 87 TYR A N 1
ATOM 700 C CA . TYR A 1 87 ? 11.795 -7.440 -8.117 1.00 88.62 87 TYR A CA 1
ATOM 701 C C . TYR A 1 87 ? 10.335 -7.489 -8.575 1.00 88.62 87 TYR A C 1
ATOM 703 O O . TYR A 1 87 ? 9.417 -7.203 -7.807 1.00 88.62 87 TYR A O 1
ATOM 711 N N . ASN A 1 88 ? 10.133 -7.833 -9.850 1.00 88.75 88 ASN A N 1
ATOM 712 C CA . ASN A 1 88 ? 8.800 -8.070 -10.390 1.00 88.75 88 ASN A CA 1
ATOM 713 C C . ASN A 1 88 ? 8.292 -9.414 -9.845 1.00 88.75 88 ASN A C 1
ATOM 715 O O . ASN A 1 88 ? 8.952 -10.419 -10.128 1.00 88.75 88 ASN A O 1
ATOM 719 N N . PRO A 1 89 ? 7.176 -9.454 -9.104 1.00 93.56 89 PRO A N 1
ATOM 720 C CA . PRO A 1 89 ? 6.714 -10.689 -8.487 1.00 93.56 89 PRO A CA 1
ATOM 721 C C . PRO A 1 89 ? 6.296 -11.735 -9.530 1.00 93.56 89 PRO A C 1
ATOM 723 O O . PRO A 1 89 ? 5.826 -11.399 -10.630 1.00 93.56 89 PRO A O 1
ATOM 726 N N . ILE A 1 90 ? 6.446 -13.014 -9.188 1.00 95.00 90 ILE A N 1
ATOM 727 C CA . ILE A 1 90 ? 5.925 -14.121 -10.011 1.00 95.00 90 ILE A CA 1
ATOM 728 C C . ILE A 1 90 ? 4.422 -14.313 -9.776 1.00 95.00 90 ILE A C 1
ATOM 730 O O . ILE A 1 90 ? 3.905 -13.921 -8.738 1.00 95.00 90 ILE A O 1
ATOM 734 N N . LEU A 1 91 ? 3.701 -14.921 -10.725 1.00 97.00 91 LEU A N 1
ATOM 735 C CA . LEU A 1 91 ? 2.273 -15.223 -10.549 1.00 97.00 91 LEU A CA 1
ATOM 736 C C . LEU A 1 91 ? 2.047 -16.107 -9.311 1.00 97.00 91 LEU A C 1
ATOM 738 O O . LEU A 1 91 ? 2.685 -17.151 -9.189 1.00 97.00 91 LEU A O 1
ATOM 742 N N . GLY A 1 92 ? 1.125 -15.703 -8.434 1.00 97.62 92 GLY A N 1
ATOM 743 C CA . GLY A 1 92 ? 0.810 -16.405 -7.188 1.00 97.62 92 GLY A CA 1
ATOM 744 C C . GLY A 1 92 ? 1.830 -16.196 -6.065 1.00 97.62 92 GLY A C 1
ATOM 745 O O . GLY A 1 92 ? 1.720 -16.834 -5.021 1.00 97.62 92 GLY A O 1
ATOM 746 N N . GLU A 1 93 ? 2.833 -15.330 -6.248 1.00 98.25 93 GLU A N 1
ATOM 747 C CA . GLU A 1 93 ? 3.685 -14.894 -5.140 1.00 98.25 93 GLU A CA 1
ATOM 748 C C . GLU A 1 93 ? 2.834 -14.184 -4.086 1.00 98.25 93 GLU A C 1
ATOM 750 O O . GLU A 1 93 ? 1.997 -13.350 -4.436 1.00 98.25 93 GLU A O 1
ATOM 755 N N . VAL A 1 94 ? 3.068 -14.499 -2.809 1.00 98.06 94 VAL A N 1
ATOM 756 C CA . VAL A 1 94 ? 2.359 -13.896 -1.677 1.00 98.06 94 VAL A CA 1
ATOM 757 C C . VAL A 1 94 ? 3.360 -13.356 -0.663 1.00 98.06 94 VAL A C 1
ATOM 759 O O . VAL A 1 94 ? 4.282 -14.060 -0.251 1.00 98.06 94 VAL A O 1
ATOM 762 N N . PHE A 1 95 ? 3.136 -12.126 -0.215 1.00 98.00 95 PHE A N 1
ATOM 763 C CA . PHE A 1 95 ? 3.835 -11.506 0.903 1.00 98.00 95 PHE A CA 1
ATOM 764 C C . PHE A 1 95 ? 2.857 -11.267 2.056 1.00 98.00 95 PHE A C 1
ATOM 766 O O . PHE A 1 95 ? 1.732 -10.827 1.830 1.00 98.00 95 PHE A O 1
ATOM 773 N N . ARG A 1 96 ? 3.281 -11.559 3.290 1.00 97.88 96 ARG A N 1
ATOM 774 C CA . ARG A 1 96 ? 2.502 -11.346 4.518 1.00 97.88 96 ARG A CA 1
ATOM 775 C C . ARG A 1 96 ? 3.374 -10.679 5.570 1.00 97.88 96 ARG A C 1
ATOM 777 O O . ARG A 1 96 ? 4.508 -11.108 5.776 1.00 97.88 96 ARG A O 1
ATOM 784 N N . CYS A 1 97 ? 2.839 -9.676 6.253 1.00 96.69 97 CYS A N 1
ATOM 785 C CA . CYS A 1 97 ? 3.488 -9.053 7.403 1.00 96.69 97 CYS A CA 1
ATOM 786 C C . CYS A 1 97 ? 2.452 -8.468 8.364 1.00 96.69 97 CYS A C 1
ATOM 788 O O . CYS A 1 97 ? 1.254 -8.454 8.080 1.00 96.69 97 CYS A O 1
ATOM 790 N N . HIS A 1 98 ? 2.927 -7.977 9.503 1.00 96.06 98 HIS A N 1
ATOM 791 C CA . HIS A 1 98 ? 2.107 -7.244 10.453 1.00 96.06 98 HIS A CA 1
ATOM 792 C C . HIS A 1 98 ? 2.931 -6.191 11.187 1.00 96.06 98 HIS A C 1
ATOM 794 O O . HIS A 1 98 ? 4.163 -6.228 11.157 1.00 96.06 98 HIS A O 1
ATOM 800 N N . TRP A 1 99 ? 2.236 -5.275 11.854 1.00 94.69 99 TRP A N 1
ATOM 801 C CA . TRP A 1 99 ? 2.837 -4.278 12.733 1.00 94.69 99 TRP A CA 1
ATOM 802 C C . TRP A 1 99 ? 2.288 -4.429 14.142 1.00 94.69 99 TRP A C 1
ATOM 804 O O . TRP A 1 99 ? 1.076 -4.541 14.341 1.00 94.69 99 TRP A O 1
ATOM 814 N N . ASP A 1 100 ? 3.201 -4.404 15.106 1.00 89.19 100 ASP A N 1
ATOM 815 C CA . ASP A 1 100 ? 2.878 -4.269 16.520 1.00 89.19 100 ASP A CA 1
ATOM 816 C C . ASP A 1 100 ? 2.547 -2.810 16.841 1.00 89.19 100 ASP A C 1
ATOM 818 O O . ASP A 1 100 ? 3.137 -1.884 16.277 1.00 89.19 100 ASP A O 1
ATOM 822 N N . GLN A 1 101 ? 1.611 -2.595 17.760 1.00 74.50 101 GLN A N 1
ATOM 823 C CA . GLN A 1 101 ? 1.306 -1.256 18.245 1.00 74.50 101 GLN A CA 1
ATOM 824 C C . GLN A 1 101 ? 2.423 -0.762 19.179 1.00 74.50 101 GLN A C 1
ATOM 826 O O . GLN A 1 101 ? 2.893 -1.495 20.053 1.00 74.50 101 GLN A O 1
ATOM 831 N N . GLU A 1 102 ? 2.846 0.496 19.018 1.00 68.44 102 GLU A N 1
ATOM 832 C CA . GLU A 1 102 ? 3.828 1.113 19.914 1.00 68.44 102 GLU A CA 1
ATOM 833 C C . GLU A 1 102 ? 3.303 1.119 21.361 1.00 68.44 102 GLU A C 1
ATOM 835 O O . GLU A 1 102 ? 2.278 1.734 21.656 1.00 68.44 102 GLU A O 1
ATOM 840 N N . GLY A 1 103 ? 4.019 0.437 22.263 1.00 61.47 103 GLY A N 1
ATOM 841 C CA . GLY A 1 103 ? 3.720 0.405 23.700 1.00 61.47 103 GLY A CA 1
ATOM 842 C C . GLY A 1 103 ? 3.363 -0.967 24.280 1.00 61.47 103 GLY A C 1
ATOM 843 O O . GLY A 1 103 ? 3.277 -1.080 25.500 1.00 61.47 103 GLY A O 1
ATOM 844 N N . GLU A 1 104 ? 3.213 -2.008 23.460 1.00 57.12 104 GLU A N 1
ATOM 845 C CA . GLU A 1 104 ? 3.005 -3.380 23.943 1.00 57.12 104 GLU A CA 1
ATOM 846 C C . GLU A 1 104 ? 4.354 -4.061 24.264 1.00 57.12 104 GLU A C 1
ATOM 848 O O . GLU A 1 104 ? 5.168 -4.266 23.358 1.00 57.12 104 GLU A O 1
ATOM 853 N N . PRO A 1 105 ? 4.647 -4.418 25.531 1.00 53.88 105 PRO A N 1
ATOM 854 C CA . PRO A 1 105 ? 5.866 -5.148 25.859 1.00 53.88 105 PRO A CA 1
ATOM 855 C C . PRO A 1 105 ? 5.834 -6.557 25.251 1.00 53.88 105 PRO A C 1
ATOM 857 O O . PRO A 1 105 ? 4.898 -7.324 25.476 1.00 53.88 105 PRO A O 1
ATOM 860 N N . LEU A 1 106 ? 6.912 -6.921 24.543 1.00 55.12 106 LEU A N 1
ATOM 861 C CA . LEU A 1 106 ? 7.132 -8.235 23.908 1.00 55.12 106 LEU A CA 1
ATOM 862 C C . LEU A 1 106 ? 6.986 -9.430 24.877 1.00 55.12 106 LEU A C 1
ATOM 864 O O . LEU A 1 106 ? 6.824 -10.569 24.443 1.00 55.12 106 LEU A O 1
ATOM 868 N N . GLU A 1 107 ? 7.055 -9.177 26.186 1.00 52.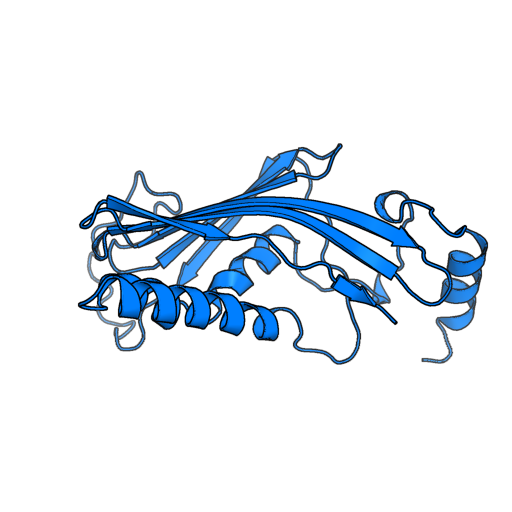91 107 GLU A N 1
ATOM 869 C CA . GLU A 1 107 ? 7.078 -10.184 27.250 1.00 52.91 107 GLU A CA 1
ATOM 870 C C . GLU A 1 107 ? 5.682 -10.645 27.715 1.00 52.91 107 GLU A C 1
ATOM 872 O O . GLU A 1 107 ? 5.576 -11.705 28.326 1.00 52.91 107 GLU A O 1
ATOM 877 N N . ASN A 1 108 ? 4.596 -9.942 27.360 1.00 50.00 108 ASN A N 1
ATOM 878 C CA . ASN A 1 108 ? 3.216 -10.341 27.705 1.00 50.00 108 ASN A CA 1
ATOM 879 C C . ASN A 1 108 ? 2.573 -11.299 26.678 1.00 50.00 108 ASN A C 1
ATOM 881 O O . ASN A 1 108 ? 1.351 -11.408 26.587 1.00 50.00 108 ASN A O 1
ATOM 885 N N . ASN A 1 109 ? 3.390 -12.026 25.911 1.00 50.09 109 ASN A N 1
ATOM 886 C CA . ASN A 1 109 ? 2.983 -12.933 24.830 1.00 50.09 109 ASN A CA 1
ATOM 887 C C . ASN A 1 109 ? 2.337 -14.258 25.301 1.00 50.09 109 ASN A C 1
ATOM 889 O O . ASN A 1 109 ? 2.436 -15.292 24.642 1.00 50.09 109 ASN A O 1
ATOM 893 N N . THR A 1 110 ? 1.655 -14.261 26.445 1.00 48.00 110 THR A N 1
ATOM 894 C CA . THR A 1 110 ? 0.817 -15.387 26.872 1.00 48.00 110 THR A CA 1
ATOM 895 C C . THR A 1 110 ? -0.586 -15.242 26.283 1.00 48.00 110 THR A C 1
ATOM 897 O O . THR A 1 110 ? -1.376 -14.431 26.754 1.00 48.00 110 THR A O 1
ATOM 900 N N . CYS A 1 111 ? -0.877 -16.057 25.263 1.00 51.84 111 CYS A N 1
ATOM 901 C CA . CYS A 1 111 ? -2.192 -16.258 24.640 1.00 51.84 111 CYS A CA 1
ATOM 902 C C . CYS A 1 111 ? -2.899 -14.977 24.163 1.00 51.84 111 CYS A C 1
ATOM 904 O O . CYS A 1 111 ? -4.018 -14.688 24.591 1.00 51.84 111 CYS A O 1
ATOM 906 N N . LYS A 1 112 ? -2.305 -14.240 23.217 1.00 64.00 112 LYS A N 1
ATOM 907 C CA . LYS A 1 112 ? -3.128 -13.367 22.367 1.00 64.00 112 LYS A CA 1
ATOM 908 C C . LYS A 1 112 ? -3.982 -14.283 21.487 1.00 64.00 112 LYS A C 1
ATOM 910 O O . LYS A 1 112 ? -3.442 -15.135 20.790 1.00 64.00 112 LYS A O 1
ATOM 915 N N . GLN A 1 113 ? -5.305 -14.182 21.596 1.00 76.19 113 GLN A N 1
ATOM 916 C CA . GLN A 1 113 ? -6.229 -14.918 20.734 1.00 76.19 113 GLN A CA 1
ATOM 917 C C . GLN A 1 113 ? -5.901 -14.561 19.281 1.00 76.19 113 GLN A C 1
ATOM 919 O O . GLN A 1 113 ? -5.988 -13.396 18.918 1.00 76.19 113 GLN A O 1
ATOM 924 N N . GLU A 1 114 ? -5.464 -15.531 18.484 1.00 86.75 114 GLU A N 1
ATOM 925 C CA . GLU A 1 114 ? -5.105 -15.317 17.080 1.00 86.75 114 GLU A CA 1
ATOM 926 C C . GLU A 1 114 ? -6.362 -15.224 16.203 1.00 86.75 114 GLU A C 1
ATOM 928 O O . GLU A 1 114 ? -7.383 -15.867 16.475 1.00 86.75 114 GLU A O 1
ATOM 933 N N . VAL A 1 115 ? -6.286 -14.435 15.131 1.00 87.38 115 VAL A N 1
ATOM 934 C CA . VAL A 1 115 ? -7.341 -14.322 14.115 1.00 87.38 115 VAL A CA 1
ATOM 935 C C . VAL A 1 115 ? -7.082 -15.370 13.032 1.00 87.38 115 VAL A C 1
ATOM 937 O O . VAL A 1 115 ? -6.520 -15.079 11.978 1.00 87.38 115 VAL A O 1
ATOM 940 N N . GLY A 1 116 ? -7.454 -16.622 13.312 1.00 87.56 116 GLY A N 1
ATOM 941 C CA . GLY A 1 116 ? -7.117 -17.765 12.453 1.00 87.56 116 GLY A CA 1
ATOM 942 C C . GLY A 1 116 ? -7.716 -17.728 11.038 1.00 87.56 116 GLY A C 1
ATOM 943 O O . GLY A 1 116 ? -7.178 -18.368 10.137 1.00 87.56 116 GLY A O 1
ATOM 944 N N . ASP A 1 117 ? -8.806 -16.987 10.830 1.00 89.75 117 ASP A N 1
ATOM 945 C CA . ASP A 1 117 ? -9.454 -16.750 9.533 1.00 89.75 117 ASP A CA 1
ATOM 946 C C . ASP A 1 117 ? -9.025 -15.433 8.857 1.00 89.75 117 ASP A C 1
ATOM 948 O O . ASP A 1 117 ? -9.477 -15.135 7.750 1.00 89.75 117 ASP A O 1
ATOM 952 N N . GLY A 1 118 ? -8.127 -14.672 9.490 1.00 88.25 118 GLY A N 1
ATOM 953 C CA . GLY A 1 118 ? -7.582 -13.421 8.969 1.00 88.25 118 GLY A CA 1
ATOM 954 C C . GLY A 1 118 ? -6.518 -13.621 7.875 1.00 88.25 118 GLY A C 1
ATOM 955 O O . GLY A 1 118 ? -6.027 -14.731 7.641 1.00 88.25 118 GLY A O 1
ATOM 956 N N . PRO A 1 119 ? -6.083 -12.536 7.205 1.00 89.06 119 PRO A N 1
ATOM 957 C CA . PRO A 1 119 ? -5.101 -12.588 6.114 1.00 89.06 119 PRO A CA 1
ATOM 958 C C . PRO A 1 119 ? -3.718 -13.082 6.571 1.00 89.06 119 PRO A C 1
ATOM 960 O O . PRO A 1 119 ? -2.936 -13.620 5.772 1.00 89.06 119 PRO A O 1
ATOM 963 N N . VAL A 1 120 ? -3.428 -12.906 7.862 1.00 93.88 120 VAL A N 1
ATOM 964 C CA . VAL A 1 120 ? -2.228 -13.370 8.553 1.00 93.88 120 VAL A CA 1
ATOM 965 C C . VAL A 1 120 ? -2.686 -14.156 9.790 1.00 93.88 120 VAL A C 1
ATOM 967 O O . VAL A 1 120 ? -2.925 -13.548 10.830 1.00 93.88 120 VAL A O 1
ATOM 970 N N . PRO A 1 121 ? -2.830 -15.494 9.696 1.00 91.75 121 PRO A N 1
ATOM 971 C CA . PRO A 1 121 ? -3.499 -16.299 10.727 1.00 91.75 121 PRO A CA 1
ATOM 972 C C . PRO A 1 121 ? -2.870 -16.255 12.123 1.00 91.75 121 PRO A C 1
ATOM 974 O O . PRO A 1 121 ? -3.527 -16.594 13.096 1.00 91.75 121 PRO A O 1
ATOM 977 N N . TRP A 1 122 ? -1.601 -15.852 12.217 1.00 91.00 122 TRP A N 1
ATOM 978 C CA . TRP A 1 122 ? -0.846 -15.716 13.467 1.00 91.00 122 TRP A CA 1
ATOM 979 C C . TRP A 1 122 ? -0.864 -14.284 14.033 1.00 91.00 122 TRP A C 1
ATOM 981 O O . TRP A 1 122 ? -0.105 -13.971 14.949 1.00 91.00 122 TRP A O 1
ATOM 991 N N . CYS A 1 123 ? -1.683 -13.386 13.476 1.00 91.31 123 CYS A N 1
ATOM 992 C CA . CYS A 1 123 ? -1.881 -12.047 14.025 1.00 91.31 123 CYS A CA 1
ATOM 993 C C . CYS A 1 123 ? -2.941 -12.034 15.124 1.00 91.31 123 CYS A C 1
ATOM 995 O O . CYS A 1 123 ? -3.987 -12.675 15.031 1.00 91.31 123 CYS A O 1
ATOM 997 N N . SER A 1 124 ? -2.688 -11.223 16.144 1.00 91.94 124 SER A N 1
ATOM 998 C CA . SER A 1 124 ? -3.681 -10.828 17.135 1.00 91.94 124 SER A CA 1
ATOM 999 C C . SER A 1 124 ? -4.627 -9.742 16.586 1.00 91.94 124 SER A C 1
ATOM 1001 O O . SER A 1 124 ? -4.229 -8.965 15.716 1.00 91.94 124 SER A O 1
ATOM 1003 N N . PRO A 1 125 ? -5.853 -9.620 17.127 1.00 91.31 125 PRO A N 1
ATOM 1004 C CA . PRO A 1 125 ? -6.829 -8.603 16.729 1.00 91.31 125 PRO A CA 1
ATOM 1005 C C . PRO A 1 125 ? -6.377 -7.141 16.896 1.00 91.31 125 PRO A C 1
ATOM 1007 O O . PRO A 1 125 ? -6.989 -6.243 16.305 1.00 91.31 125 PRO A O 1
ATOM 1010 N N . ASP A 1 126 ? -5.339 -6.910 17.710 1.00 90.94 126 ASP A N 1
ATOM 1011 C CA . ASP A 1 126 ? -4.741 -5.600 18.012 1.00 90.94 126 ASP A CA 1
ATOM 1012 C C . ASP A 1 126 ? -3.532 -5.253 17.127 1.00 90.94 126 ASP A C 1
ATOM 1014 O O . ASP A 1 126 ? -2.896 -4.217 17.304 1.00 90.94 126 ASP A O 1
ATOM 1018 N N . GLN A 1 127 ? -3.187 -6.119 16.174 1.00 93.75 127 GLN A N 1
ATOM 1019 C CA . GLN A 1 127 ? -2.153 -5.842 15.183 1.00 93.75 127 GLN A CA 1
ATOM 1020 C C . GLN A 1 127 ? -2.787 -5.415 13.861 1.00 93.75 127 GLN A C 1
ATOM 1022 O O . GLN A 1 127 ? -3.858 -5.882 13.469 1.00 93.75 127 GLN A O 1
ATOM 1027 N N . LEU A 1 128 ? -2.075 -4.556 13.131 1.00 96.12 128 LEU A N 1
ATOM 1028 C CA . LEU A 1 128 ? -2.369 -4.320 11.723 1.00 96.12 128 LEU A CA 1
ATOM 1029 C C . LEU A 1 128 ? -1.756 -5.462 10.915 1.00 96.12 128 LEU A C 1
ATOM 1031 O O . LEU A 1 128 ? -0.534 -5.608 10.891 1.00 96.12 128 LEU A O 1
ATOM 1035 N N . SER A 1 129 ? -2.590 -6.254 10.255 1.00 97.31 129 SER A N 1
ATOM 1036 C CA . SER A 1 129 ? -2.158 -7.334 9.368 1.00 97.31 129 SER A CA 1
ATOM 1037 C C . SER A 1 129 ? -2.144 -6.864 7.912 1.00 97.31 129 SER A C 1
ATOM 1039 O O . SER A 1 129 ? -2.909 -5.976 7.536 1.00 97.31 129 SER A O 1
ATOM 1041 N N . PHE A 1 130 ? -1.263 -7.434 7.089 1.00 98.12 130 PHE A N 1
ATOM 1042 C CA . PHE A 1 130 ? -1.159 -7.126 5.662 1.00 98.12 130 PHE A CA 1
ATOM 1043 C C . PHE A 1 130 ? -0.826 -8.368 4.845 1.00 98.12 130 PHE A C 1
ATOM 1045 O O . PHE A 1 130 ? 0.052 -9.159 5.203 1.00 98.12 130 PHE A O 1
ATOM 1052 N N . VAL A 1 131 ? -1.490 -8.495 3.701 1.00 98.38 131 VAL A N 1
ATOM 1053 C CA . VAL A 1 131 ? -1.210 -9.502 2.681 1.00 98.38 131 VAL A CA 1
ATOM 1054 C C . VAL A 1 131 ? -1.180 -8.849 1.306 1.00 98.38 131 VAL A C 1
ATOM 1056 O O . VAL A 1 131 ? -2.006 -7.999 0.989 1.00 98.38 131 VAL A O 1
ATOM 1059 N N . ALA A 1 132 ? -0.239 -9.265 0.471 1.00 98.38 132 ALA A N 1
ATOM 1060 C CA . ALA A 1 132 ? -0.166 -8.883 -0.929 1.00 98.38 132 ALA A CA 1
ATOM 1061 C C . ALA A 1 132 ? 0.053 -10.124 -1.790 1.00 98.38 132 ALA A C 1
ATOM 1063 O O . ALA A 1 132 ? 0.842 -10.992 -1.427 1.00 98.38 132 ALA A O 1
ATOM 1064 N N . GLU A 1 133 ? -0.609 -10.188 -2.940 1.00 98.38 133 GLU A N 1
ATOM 1065 C CA . GLU A 1 133 ? -0.497 -11.278 -3.902 1.00 98.38 133 GLU A CA 1
ATOM 1066 C C . GLU A 1 133 ? -0.326 -10.738 -5.321 1.00 98.38 133 GLU A C 1
ATOM 1068 O O . GLU A 1 133 ? -0.989 -9.787 -5.748 1.00 98.38 133 GLU A O 1
ATOM 1073 N N . GLN A 1 134 ? 0.536 -11.387 -6.095 1.00 98.12 134 GLN A N 1
ATOM 1074 C CA . GLN A 1 134 ? 0.603 -11.172 -7.532 1.00 98.12 134 GLN A CA 1
ATOM 1075 C C . GLN A 1 134 ? -0.467 -12.002 -8.252 1.00 98.12 134 GLN A C 1
ATOM 1077 O O . GLN A 1 134 ? -0.243 -13.156 -8.617 1.00 98.12 134 GLN A O 1
ATOM 1082 N N . VAL A 1 135 ? -1.617 -11.387 -8.516 1.00 97.94 135 VAL A N 1
ATOM 1083 C CA . VAL A 1 135 ? -2.796 -12.057 -9.097 1.00 97.94 135 VAL A CA 1
ATOM 1084 C C . VAL A 1 135 ? -2.752 -12.189 -10.625 1.00 97.94 135 VAL A C 1
ATOM 1086 O O . VAL A 1 135 ? -3.518 -12.947 -11.214 1.00 97.94 135 VAL A O 1
ATOM 1089 N N . SER A 1 136 ? -1.863 -11.457 -11.303 1.00 96.19 136 SER A N 1
ATOM 1090 C CA . SER A 1 136 ? -1.627 -11.592 -12.747 1.00 96.19 136 SER A CA 1
ATOM 1091 C C . SER A 1 136 ? -0.193 -11.212 -13.102 1.00 96.19 136 SER A C 1
ATOM 1093 O O . SER A 1 136 ? 0.353 -10.280 -12.523 1.00 96.19 136 SER A O 1
ATOM 1095 N N . HIS A 1 137 ? 0.418 -11.881 -14.085 1.00 89.69 137 HIS A N 1
ATOM 1096 C CA . HIS A 1 137 ? 1.767 -11.547 -14.574 1.00 89.69 137 HIS A CA 1
ATOM 1097 C C . HIS A 1 137 ? 1.757 -10.796 -15.922 1.00 89.69 137 HIS A C 1
ATOM 1099 O O . HIS A 1 137 ? 2.634 -9.974 -16.196 1.00 89.69 137 HIS A O 1
ATOM 1105 N N . HIS A 1 138 ? 0.734 -11.012 -16.756 1.00 87.69 138 HIS A N 1
ATOM 1106 C CA . HIS A 1 138 ? 0.584 -10.375 -18.068 1.00 87.69 138 HIS A CA 1
ATOM 1107 C C . HIS A 1 138 ? -0.866 -9.903 -18.289 1.00 87.69 138 HIS A C 1
ATOM 1109 O O . HIS A 1 138 ? -1.656 -10.638 -18.879 1.00 87.69 138 HIS A O 1
ATOM 1115 N N . PRO A 1 139 ? -1.227 -8.678 -17.851 1.00 87.88 139 PRO A N 1
ATOM 1116 C CA . PRO A 1 139 ? -0.367 -7.641 -17.256 1.00 87.88 139 PRO A CA 1
ATOM 1117 C C . PRO A 1 139 ? 0.015 -7.914 -15.783 1.00 87.88 139 PRO A C 1
ATOM 1119 O O . PRO A 1 139 ? -0.683 -8.683 -15.125 1.00 87.88 139 PRO A O 1
ATOM 1122 N N . PRO A 1 140 ? 1.092 -7.303 -15.248 1.00 90.56 140 PRO A N 1
ATOM 1123 C CA . PRO A 1 140 ? 1.564 -7.552 -13.884 1.00 90.56 140 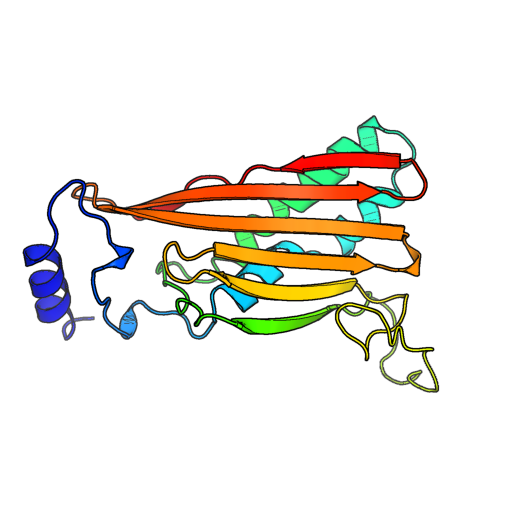PRO A CA 1
ATOM 1124 C C . PRO A 1 140 ? 0.695 -6.819 -12.849 1.00 90.56 140 PRO A C 1
ATOM 1126 O O . PRO A 1 140 ? 0.980 -5.672 -12.509 1.00 90.56 140 PRO A O 1
ATOM 1129 N N . ILE A 1 141 ? -0.372 -7.464 -12.371 1.00 96.00 141 ILE A N 1
ATOM 1130 C CA . ILE A 1 141 ? -1.303 -6.918 -11.371 1.00 96.00 141 ILE A CA 1
ATOM 1131 C C . ILE A 1 141 ? -1.011 -7.541 -10.010 1.00 96.00 141 ILE A C 1
ATOM 1133 O O . ILE A 1 141 ? -1.004 -8.767 -9.8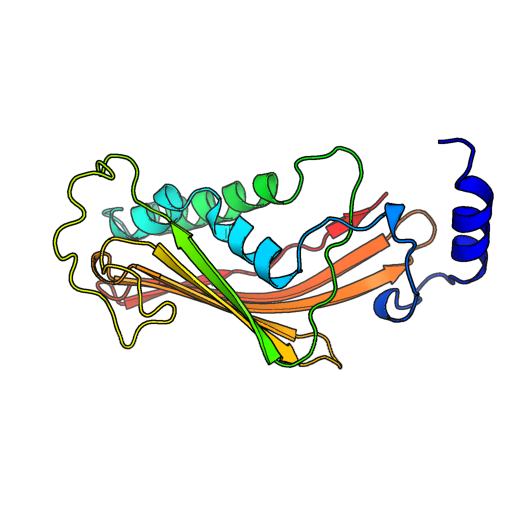81 1.00 96.00 141 ILE A O 1
ATOM 1137 N N . SER A 1 142 ? -0.834 -6.686 -9.009 1.00 97.69 142 SER A N 1
ATOM 1138 C CA . SER A 1 142 ? -0.759 -7.073 -7.603 1.00 97.69 142 SER A CA 1
ATOM 1139 C C . SER A 1 142 ? -2.010 -6.584 -6.877 1.00 97.69 142 SER A C 1
ATOM 1141 O O . SER A 1 142 ? -2.442 -5.447 -7.088 1.00 97.69 142 SER A O 1
ATOM 1143 N N . ALA A 1 143 ? -2.580 -7.430 -6.028 1.00 98.19 143 ALA A N 1
ATOM 1144 C CA . ALA A 1 143 ? -3.637 -7.079 -5.088 1.00 98.19 143 ALA A CA 1
ATOM 1145 C C . ALA A 1 143 ? -3.067 -7.111 -3.668 1.00 98.19 143 ALA A C 1
ATOM 1147 O O . ALA A 1 143 ? -2.163 -7.895 -3.387 1.00 98.19 143 ALA A O 1
ATOM 1148 N N . PHE A 1 144 ? -3.550 -6.250 -2.782 1.00 97.00 144 PHE A N 1
ATOM 1149 C CA . PHE A 1 144 ? -3.138 -6.237 -1.386 1.00 97.00 144 PHE A CA 1
ATOM 1150 C C . PHE A 1 144 ? -4.269 -5.785 -0.474 1.00 97.00 144 PHE A C 1
ATOM 1152 O O . PHE A 1 144 ? -5.117 -4.984 -0.862 1.00 97.00 144 PHE A O 1
ATOM 1159 N N . TYR A 1 145 ? -4.259 -6.333 0.733 1.00 98.44 145 TYR A N 1
ATOM 1160 C CA . TYR A 1 145 ? -5.259 -6.143 1.766 1.00 98.44 145 TYR A CA 1
ATOM 1161 C C . TYR A 1 145 ? -4.570 -5.893 3.104 1.00 98.44 145 TYR A C 1
ATOM 1163 O O . TYR A 1 145 ? -3.544 -6.510 3.398 1.00 98.44 145 TYR A O 1
ATOM 1171 N N . ALA A 1 146 ? -5.137 -5.005 3.912 1.00 98.12 146 ALA A N 1
ATOM 1172 C CA . ALA A 1 146 ? -4.729 -4.794 5.289 1.00 98.12 146 ALA A CA 1
ATOM 1173 C C . ALA A 1 146 ? -5.944 -4.616 6.190 1.00 98.12 146 ALA A C 1
ATOM 1175 O O . ALA A 1 146 ? -6.912 -3.968 5.798 1.00 98.12 146 ALA A O 1
ATOM 1176 N N . GLU A 1 147 ? -5.864 -5.109 7.419 1.00 97.56 147 GLU A N 1
ATOM 1177 C CA . GLU A 1 147 ? -6.925 -4.911 8.402 1.00 97.56 147 GLU A CA 1
ATOM 1178 C C . GLU A 1 147 ? -6.390 -4.797 9.821 1.00 97.56 147 GLU A C 1
ATOM 1180 O O . GLU A 1 147 ? -5.361 -5.375 10.180 1.00 97.56 147 GLU A O 1
ATOM 1185 N N . HIS A 1 148 ? -7.145 -4.069 10.637 1.00 96.56 148 HIS A N 1
ATOM 1186 C CA . HIS A 1 148 ? -7.028 -4.120 12.082 1.00 96.56 148 HIS A CA 1
ATOM 1187 C C . HIS A 1 148 ? -8.397 -4.467 12.662 1.00 96.56 148 HIS A C 1
ATOM 1189 O O . HIS A 1 148 ? -9.315 -3.641 12.675 1.00 96.56 148 HIS A O 1
ATOM 1195 N N . VAL A 1 149 ? -8.515 -5.692 13.178 1.00 95.06 149 VAL A N 1
ATOM 1196 C CA . VAL A 1 149 ? -9.796 -6.305 13.558 1.00 95.06 149 VAL A CA 1
ATOM 1197 C C . VAL A 1 149 ? -10.494 -5.522 14.668 1.00 95.06 149 VAL A C 1
ATOM 1199 O O . VAL A 1 149 ? -11.634 -5.093 14.489 1.00 95.06 149 VAL A O 1
ATOM 1202 N N . ASN A 1 150 ? -9.804 -5.246 15.780 1.00 94.44 150 ASN A N 1
ATOM 1203 C CA . ASN A 1 150 ? -10.412 -4.539 16.917 1.00 94.44 150 ASN A CA 1
ATOM 1204 C C . ASN A 1 150 ? -10.760 -3.075 16.616 1.00 94.44 150 ASN A C 1
ATOM 1206 O O . ASN A 1 150 ? -11.731 -2.547 17.151 1.00 94.44 150 ASN A O 1
ATOM 1210 N N . LYS A 1 151 ? -9.999 -2.421 15.734 1.00 95.88 151 LYS A N 1
ATOM 1211 C CA . LYS A 1 151 ? -10.255 -1.046 15.280 1.00 95.88 151 LYS A CA 1
ATOM 1212 C C . LYS A 1 151 ? -11.255 -0.975 14.130 1.00 95.88 151 LYS A C 1
ATOM 1214 O O . LYS A 1 151 ? -11.636 0.124 13.742 1.00 95.88 151 LYS A O 1
ATOM 1219 N N . ARG A 1 152 ? -11.677 -2.126 13.594 1.00 97.25 152 ARG A N 1
ATOM 1220 C CA . ARG A 1 152 ? -12.724 -2.252 12.574 1.00 97.25 152 ARG A CA 1
ATOM 1221 C C . ARG A 1 152 ? -12.469 -1.366 11.348 1.00 97.25 152 ARG A C 1
ATOM 1223 O O . ARG A 1 152 ? -13.379 -0.745 10.792 1.00 97.25 152 ARG A O 1
ATOM 1230 N N . ILE A 1 153 ? -11.206 -1.334 10.927 1.00 98.31 153 ILE A N 1
ATOM 1231 C CA . ILE A 1 153 ? -10.714 -0.624 9.747 1.00 98.31 153 ILE A CA 1
ATOM 1232 C C . ILE A 1 153 ? -10.015 -1.605 8.811 1.00 98.31 153 ILE A C 1
ATOM 1234 O O . ILE A 1 153 ? -9.240 -2.453 9.256 1.00 98.31 153 ILE A O 1
ATOM 1238 N N . GLN A 1 154 ? -10.268 -1.452 7.515 1.00 98.12 154 GLN A N 1
ATOM 1239 C CA . GLN A 1 154 ? -9.633 -2.249 6.472 1.00 98.12 154 GLN A CA 1
ATOM 1240 C C . GLN A 1 154 ? -9.205 -1.390 5.285 1.00 98.12 154 GLN A C 1
ATOM 1242 O O . GLN A 1 154 ? -9.702 -0.275 5.079 1.00 98.12 154 GLN A O 1
ATOM 1247 N N . PHE A 1 155 ? -8.272 -1.921 4.508 1.00 98.50 155 PHE A N 1
ATOM 1248 C CA . PHE A 1 155 ? -7.779 -1.326 3.286 1.00 98.50 155 PHE A CA 1
ATOM 1249 C C . PHE A 1 155 ? -7.606 -2.382 2.198 1.00 98.50 155 PHE A C 1
ATOM 1251 O O . PHE A 1 155 ? -6.841 -3.327 2.362 1.00 98.50 155 PHE A O 1
ATOM 1258 N N . ASP A 1 156 ? -8.259 -2.158 1.064 1.00 98.00 156 ASP A N 1
ATOM 1259 C CA . ASP A 1 156 ? -8.197 -3.007 -0.119 1.00 98.00 156 ASP A CA 1
ATOM 1260 C C . ASP A 1 156 ? -7.534 -2.245 -1.258 1.00 98.00 156 ASP A C 1
ATOM 1262 O O . ASP A 1 156 ? -7.866 -1.086 -1.524 1.00 98.00 156 ASP A O 1
ATOM 1266 N N . ALA A 1 157 ? -6.633 -2.885 -1.992 1.00 98.12 157 ALA A N 1
ATOM 1267 C CA . ALA A 1 157 ? -6.039 -2.266 -3.158 1.00 98.12 157 ALA A CA 1
ATOM 1268 C C . ALA A 1 157 ? -5.641 -3.262 -4.236 1.00 98.12 157 ALA A C 1
ATOM 1270 O O . ALA A 1 157 ? -5.316 -4.421 -3.996 1.00 98.12 157 ALA A O 1
ATOM 1271 N N . TRP A 1 158 ? -5.602 -2.755 -5.460 1.00 97.81 158 TRP A N 1
ATOM 1272 C CA . TRP A 1 158 ? -4.903 -3.397 -6.557 1.00 97.81 158 TRP A CA 1
ATOM 1273 C C . TRP A 1 158 ? -4.191 -2.341 -7.378 1.00 97.81 158 TRP A C 1
ATOM 1275 O O . TRP A 1 158 ? -4.643 -1.196 -7.502 1.00 97.81 158 TRP A O 1
ATOM 1285 N N . VAL A 1 159 ? -3.068 -2.732 -7.960 1.00 96.06 159 VAL A N 1
ATOM 1286 C CA . VAL A 1 159 ? -2.273 -1.848 -8.796 1.00 96.06 159 VAL A CA 1
ATOM 1287 C C . VAL A 1 159 ? -1.479 -2.653 -9.811 1.00 96.06 159 VAL A C 1
ATOM 1289 O O . VAL A 1 159 ? -1.072 -3.790 -9.585 1.00 96.06 159 VAL A O 1
ATOM 1292 N N . TRP A 1 160 ? -1.241 -2.033 -10.953 1.00 92.56 160 TRP A N 1
ATOM 1293 C CA . TRP A 1 160 ? -0.238 -2.458 -11.909 1.00 92.56 160 TRP A CA 1
ATOM 1294 C C . TRP A 1 160 ? 0.442 -1.237 -12.496 1.00 92.56 160 TRP A C 1
ATOM 1296 O O . TRP A 1 160 ? -0.093 -0.122 -12.488 1.00 92.56 160 TRP A O 1
ATOM 1306 N N . THR A 1 161 ? 1.642 -1.448 -13.021 1.00 88.62 161 THR A N 1
ATOM 1307 C CA . THR A 1 161 ? 2.452 -0.360 -13.556 1.00 88.62 161 THR A CA 1
ATOM 1308 C C . THR A 1 161 ? 2.609 -0.470 -15.064 1.00 88.62 161 THR A C 1
ATOM 1310 O O . THR A 1 161 ? 2.817 -1.549 -15.619 1.00 88.62 161 THR A O 1
ATOM 1313 N N . LYS A 1 162 ? 2.536 0.675 -15.746 1.00 86.81 162 LYS A N 1
ATOM 1314 C CA . LYS A 1 162 ? 2.970 0.818 -17.140 1.00 86.81 162 LYS A CA 1
ATOM 1315 C C . LYS A 1 162 ? 4.196 1.710 -17.178 1.00 86.81 162 LYS A C 1
ATOM 1317 O O . LYS A 1 162 ? 4.100 2.904 -16.900 1.00 86.81 162 LYS A O 1
ATOM 1322 N N . SER A 1 163 ? 5.336 1.140 -17.544 1.00 84.00 163 SER A N 1
ATOM 1323 C CA . SER A 1 163 ? 6.585 1.892 -17.669 1.00 84.00 163 SER A CA 1
ATOM 1324 C C . SER A 1 163 ? 6.785 2.370 -19.106 1.00 84.00 163 SER A C 1
ATOM 1326 O O . SER A 1 163 ? 6.625 1.589 -20.038 1.00 84.00 163 SER A O 1
ATOM 1328 N N . LYS A 1 164 ? 7.164 3.634 -19.298 1.00 84.19 164 LYS A N 1
ATOM 1329 C CA . LYS A 1 164 ? 7.483 4.223 -20.605 1.00 84.19 164 LYS A CA 1
ATOM 1330 C C . LYS A 1 164 ? 8.852 4.883 -20.582 1.00 84.19 164 LYS A C 1
ATOM 1332 O O . LYS A 1 164 ? 9.132 5.707 -19.711 1.00 84.19 164 LYS A O 1
ATOM 1337 N N . PHE A 1 165 ? 9.674 4.577 -21.580 1.00 83.19 165 PHE A N 1
ATOM 1338 C CA . PHE A 1 165 ? 10.887 5.345 -21.845 1.00 83.19 165 PHE A CA 1
ATOM 1339 C C . PHE A 1 165 ? 10.539 6.661 -22.552 1.00 83.19 165 PHE A C 1
ATOM 1341 O O . PHE A 1 165 ? 9.900 6.654 -23.603 1.00 83.19 165 PHE A O 1
ATOM 1348 N N . LEU A 1 166 ? 10.951 7.794 -21.985 1.00 83.44 166 LEU A N 1
ATOM 1349 C CA . LEU A 1 166 ? 10.632 9.146 -22.464 1.00 83.44 166 LEU A CA 1
ATOM 1350 C C . LEU A 1 166 ? 11.880 9.892 -22.974 1.00 83.44 166 LEU A C 1
ATOM 1352 O O . LEU A 1 166 ? 11.897 11.118 -23.023 1.00 83.44 166 LEU A O 1
ATOM 1356 N N . GLY A 1 167 ? 12.942 9.166 -23.336 1.00 82.00 167 GLY A N 1
ATOM 1357 C CA . GLY A 1 167 ? 14.226 9.746 -23.736 1.00 82.00 167 GLY A CA 1
ATOM 1358 C C . GLY A 1 167 ? 15.129 9.967 -22.525 1.00 82.00 167 GLY A C 1
ATOM 1359 O O . GLY A 1 167 ? 15.786 9.04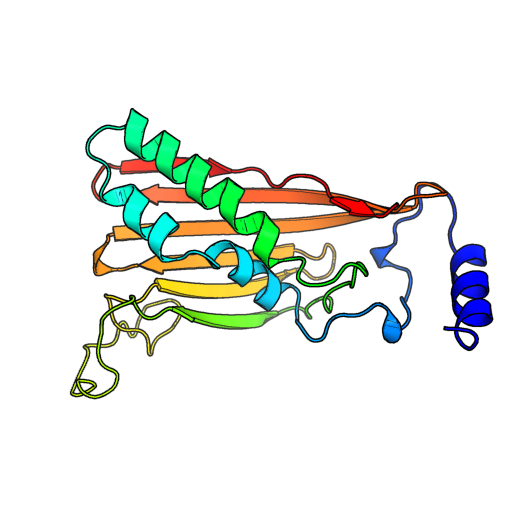0 -22.074 1.00 82.00 167 GLY A O 1
ATOM 1360 N N . LEU A 1 168 ? 15.140 11.176 -21.963 1.00 82.38 168 LEU A N 1
ATOM 1361 C CA . LEU A 1 168 ? 15.940 11.499 -20.766 1.00 82.38 168 LEU A CA 1
ATOM 1362 C C . LEU A 1 168 ? 15.238 11.134 -19.451 1.00 82.38 168 LEU A C 1
ATOM 1364 O O . LEU A 1 168 ? 15.637 11.571 -18.379 1.00 82.38 168 LEU A O 1
ATOM 1368 N N . SER A 1 169 ? 14.126 10.407 -19.508 1.00 82.88 169 SER A N 1
ATOM 1369 C CA . SER A 1 169 ? 13.354 10.060 -18.319 1.00 82.88 169 SER A CA 1
ATOM 1370 C C . SER A 1 169 ? 12.634 8.734 -18.497 1.00 82.88 169 SER A C 1
ATOM 1372 O O . SER A 1 169 ? 12.357 8.293 -19.615 1.00 82.88 169 SER A O 1
ATOM 1374 N N . ILE A 1 170 ? 12.283 8.120 -17.376 1.00 84.25 170 ILE A N 1
ATOM 1375 C CA . ILE A 1 170 ? 11.430 6.936 -17.317 1.00 84.25 170 ILE A CA 1
ATOM 1376 C C . ILE A 1 170 ? 10.158 7.323 -16.573 1.00 84.25 170 ILE A C 1
ATOM 1378 O O . ILE A 1 170 ? 10.222 7.741 -15.420 1.00 84.25 170 ILE A O 1
ATOM 1382 N N . GLY A 1 171 ? 9.009 7.195 -17.233 1.00 87.00 171 GLY A N 1
ATOM 1383 C CA . GLY A 1 171 ? 7.700 7.363 -16.609 1.00 87.00 171 GLY A CA 1
ATOM 1384 C C . GLY A 1 171 ? 7.151 6.020 -16.147 1.00 87.00 171 GLY A C 1
ATOM 1385 O O . GLY A 1 171 ? 7.148 5.061 -16.913 1.00 87.00 171 GLY A O 1
ATOM 1386 N N . VAL A 1 172 ? 6.662 5.954 -14.916 1.00 88.19 172 VAL A N 1
ATOM 1387 C CA . VAL A 1 172 ? 5.956 4.804 -14.350 1.00 88.19 172 VAL A CA 1
ATOM 1388 C C . VAL A 1 172 ? 4.540 5.255 -14.040 1.00 88.19 172 VAL A C 1
ATOM 1390 O O . VAL A 1 172 ? 4.309 6.041 -13.120 1.00 88.19 172 VAL A O 1
ATOM 1393 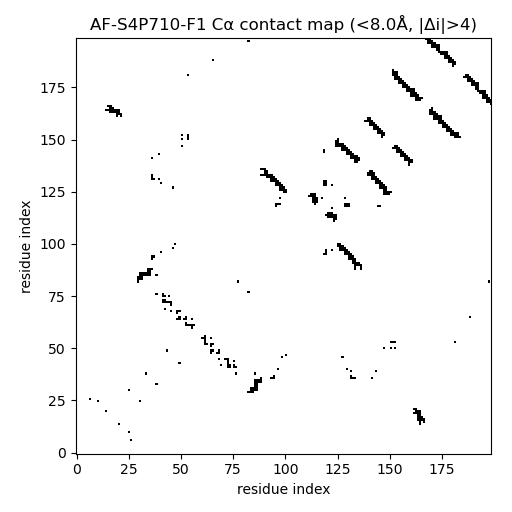N N . HIS A 1 173 ? 3.592 4.782 -14.840 1.00 91.31 173 HIS A N 1
ATOM 1394 C CA . HIS A 1 173 ? 2.183 5.046 -14.611 1.00 91.31 173 HIS A CA 1
ATOM 1395 C C . HIS A 1 173 ? 1.611 4.000 -13.667 1.00 91.31 173 HIS A C 1
ATOM 1397 O O . HIS A 1 173 ? 1.621 2.816 -14.007 1.00 91.31 173 HIS A O 1
ATOM 1403 N N . ASN A 1 174 ? 1.103 4.440 -12.520 1.00 92.06 174 ASN A N 1
ATOM 1404 C CA . ASN A 1 174 ? 0.450 3.565 -11.558 1.00 92.06 174 ASN A CA 1
ATOM 1405 C C . ASN A 1 174 ? -1.049 3.551 -11.860 1.00 92.06 174 ASN A C 1
ATOM 1407 O O . ASN A 1 174 ? -1.721 4.576 -11.772 1.00 92.06 174 ASN A O 1
ATOM 1411 N N . ILE A 1 175 ? -1.563 2.395 -12.273 1.00 94.50 175 ILE A N 1
ATOM 1412 C CA . ILE A 1 175 ? -2.984 2.195 -12.553 1.00 94.50 175 ILE A CA 1
ATOM 1413 C C . ILE A 1 175 ? -3.518 1.272 -11.474 1.00 94.50 175 ILE A C 1
ATOM 1415 O O . ILE A 1 175 ? -3.080 0.131 -11.360 1.00 94.50 175 ILE A O 1
ATOM 1419 N N . GLY A 1 176 ? -4.459 1.768 -10.688 1.00 95.44 176 GLY A N 1
ATOM 1420 C CA . GLY A 1 176 ? -4.984 1.034 -9.554 1.00 95.44 176 GLY A CA 1
ATOM 1421 C C . GLY A 1 176 ? -5.931 1.878 -8.727 1.00 95.44 176 GLY A C 1
ATOM 1422 O O . GLY A 1 176 ? -6.130 3.066 -9.003 1.00 95.44 176 GLY A O 1
ATOM 1423 N N . ARG A 1 177 ? -6.488 1.250 -7.700 1.00 97.25 177 ARG A N 1
ATOM 1424 C CA . ARG A 1 177 ? -7.342 1.888 -6.702 1.00 97.25 177 ARG A CA 1
ATOM 1425 C C . ARG A 1 177 ? -6.998 1.312 -5.338 1.00 97.25 177 ARG A C 1
ATOM 1427 O O . ARG A 1 177 ? -6.820 0.104 -5.229 1.00 97.25 177 ARG A O 1
ATOM 1434 N N . GLY A 1 178 ? -6.929 2.183 -4.339 1.00 97.94 178 GLY A N 1
ATOM 1435 C CA . GLY A 1 178 ? -7.012 1.812 -2.929 1.00 97.94 178 GLY A CA 1
ATOM 1436 C C . GLY A 1 178 ? -8.369 2.218 -2.357 1.00 97.94 178 GLY A C 1
ATOM 1437 O O . GLY A 1 178 ? -8.958 3.204 -2.811 1.00 97.94 178 GLY A O 1
ATOM 1438 N N . LEU A 1 179 ? -8.866 1.476 -1.380 1.00 98.62 179 LEU A N 1
ATOM 1439 C CA . LEU A 1 179 ? -10.122 1.731 -0.691 1.00 98.62 179 LEU A CA 1
ATOM 1440 C C . LEU A 1 179 ? -9.900 1.551 0.806 1.00 98.62 179 LEU A C 1
ATOM 1442 O O . LEU A 1 179 ? -9.598 0.450 1.243 1.00 98.62 179 LEU A O 1
ATOM 1446 N N . VAL A 1 180 ? -10.040 2.621 1.584 1.00 98.69 180 VAL A N 1
ATOM 1447 C CA . VAL A 1 180 ? -10.103 2.531 3.050 1.00 98.69 180 VAL A CA 1
ATOM 1448 C C . VAL A 1 180 ? -11.565 2.413 3.445 1.00 98.69 180 VAL A C 1
ATOM 1450 O O . VAL A 1 180 ? -12.361 3.256 3.030 1.00 98.69 180 VAL A O 1
ATOM 1453 N N . THR A 1 181 ? -11.903 1.426 4.270 1.00 98.69 181 THR A N 1
ATOM 1454 C CA . THR A 1 181 ? -13.264 1.225 4.780 1.00 98.69 181 THR A CA 1
ATOM 1455 C C . THR A 1 181 ? -13.267 1.291 6.300 1.00 98.69 181 THR A C 1
ATOM 1457 O O . THR A 1 181 ? -12.508 0.579 6.960 1.00 98.69 181 THR A O 1
ATOM 1460 N N . LEU A 1 182 ? -14.133 2.138 6.857 1.00 98.56 182 LEU A N 1
ATOM 1461 C CA . LEU A 1 182 ? -14.352 2.268 8.296 1.00 98.56 182 LEU A CA 1
ATOM 1462 C C . LEU A 1 182 ? -15.681 1.593 8.647 1.00 98.56 182 LEU A C 1
ATOM 1464 O O . LEU A 1 182 ? -16.749 2.145 8.375 1.00 98.56 182 LEU A O 1
ATOM 1468 N N . LEU A 1 183 ? -15.628 0.393 9.225 1.00 97.75 183 LEU A N 1
ATOM 1469 C CA . LEU A 1 183 ? -16.803 -0.478 9.335 1.00 97.75 183 LEU A CA 1
ATOM 1470 C C . LEU A 1 183 ? -17.855 0.050 10.320 1.00 97.75 183 LEU A C 1
ATOM 1472 O O . LEU A 1 183 ? -19.044 -0.152 10.095 1.00 97.75 183 LEU A O 1
ATOM 1476 N N . ASP A 1 184 ? -17.439 0.735 11.387 1.00 97.31 184 ASP A N 1
ATOM 1477 C CA . ASP A 1 184 ? -18.362 1.231 12.422 1.00 97.31 184 ASP A CA 1
ATOM 1478 C C . ASP A 1 184 ? -19.214 2.415 11.968 1.00 97.31 184 ASP A C 1
ATOM 1480 O O . ASP A 1 184 ? -20.340 2.591 12.431 1.00 97.31 184 ASP A O 1
ATOM 1484 N N . VAL A 1 185 ? -18.684 3.225 11.050 1.00 97.12 185 VAL A N 1
ATOM 1485 C CA . VAL A 1 185 ? -19.369 4.413 10.519 1.00 97.12 185 VAL A CA 1
ATOM 1486 C C . VAL A 1 185 ? -19.862 4.225 9.083 1.00 97.12 185 VAL A C 1
ATOM 1488 O O . VAL A 1 185 ? -20.555 5.097 8.567 1.00 97.12 185 VAL A O 1
ATOM 1491 N N . GLY A 1 186 ? -19.529 3.100 8.439 1.00 97.38 186 GLY A N 1
ATOM 1492 C CA . GLY A 1 186 ? -19.925 2.799 7.061 1.00 97.38 186 GLY A CA 1
ATOM 1493 C C . GLY A 1 186 ? -19.331 3.764 6.029 1.00 97.38 186 GLY A C 1
ATOM 1494 O O . GLY A 1 186 ? -19.980 4.066 5.031 1.00 97.38 186 GLY A O 1
ATOM 1495 N N . GLU A 1 187 ? -18.130 4.293 6.284 1.00 98.44 187 GLU A N 1
ATOM 1496 C CA . GLU A 1 187 ? -17.461 5.247 5.391 1.00 98.44 187 GLU A CA 1
ATOM 1497 C C . GLU A 1 187 ? -16.415 4.564 4.510 1.00 98.44 187 GLU A C 1
ATOM 1499 O O . GLU A 1 187 ? -15.654 3.713 4.972 1.00 98.44 187 GLU A O 1
ATOM 1504 N N . GLU A 1 188 ? -16.325 5.020 3.260 1.00 98.38 188 GLU A N 1
ATOM 1505 C CA . GLU A 1 188 ? -15.369 4.538 2.268 1.00 98.38 188 GLU A CA 1
ATOM 1506 C C . GLU A 1 188 ? -14.574 5.693 1.647 1.00 98.38 188 GLU A C 1
ATOM 1508 O O . GLU A 1 188 ? -15.136 6.689 1.185 1.00 98.38 188 GLU A O 1
ATOM 1513 N N . TYR A 1 189 ? -13.253 5.534 1.567 1.00 98.50 189 TYR A N 1
ATOM 1514 C CA . TYR A 1 189 ? -12.341 6.524 0.997 1.00 98.50 189 TYR A CA 1
ATOM 1515 C C . TYR A 1 189 ? -11.554 5.907 -0.154 1.00 98.50 189 TYR A C 1
ATOM 1517 O O . TYR A 1 189 ? -10.750 4.997 0.037 1.00 98.50 189 TYR A O 1
ATOM 1525 N N . SER A 1 190 ? -11.777 6.413 -1.368 1.00 98.06 190 SER A N 1
ATOM 1526 C CA . SER A 1 190 ? -11.109 5.916 -2.575 1.00 98.06 190 SER A CA 1
ATOM 1527 C C . SER A 1 190 ? -9.841 6.703 -2.891 1.00 98.06 190 SER A C 1
ATOM 1529 O O . SER A 1 190 ? -9.860 7.931 -2.945 1.00 98.06 190 SER A O 1
ATOM 1531 N N . LEU A 1 191 ? -8.753 5.983 -3.155 1.00 96.56 191 LEU A N 1
ATOM 1532 C CA . LEU A 1 191 ? -7.416 6.521 -3.383 1.00 96.56 191 LEU A CA 1
ATOM 1533 C C . LEU A 1 191 ? -6.898 6.124 -4.768 1.00 96.56 191 LEU A C 1
ATOM 1535 O O . LEU A 1 191 ? -7.103 4.999 -5.230 1.00 96.56 191 LEU A O 1
ATOM 1539 N N . THR A 1 192 ? -6.184 7.046 -5.414 1.00 95.81 192 THR A N 1
ATOM 1540 C CA . THR A 1 192 ? -5.498 6.824 -6.696 1.00 95.81 192 THR A CA 1
ATOM 1541 C C . THR A 1 192 ? -4.004 7.038 -6.543 1.00 95.81 192 THR A C 1
ATOM 1543 O O . THR A 1 192 ? -3.594 8.054 -5.979 1.00 95.81 192 THR A O 1
ATOM 1546 N N . PHE A 1 193 ? -3.191 6.158 -7.116 1.00 94.12 193 PHE A N 1
ATOM 1547 C CA . PHE A 1 193 ? -1.735 6.210 -6.995 1.00 94.12 193 PHE A CA 1
ATOM 1548 C C . PHE A 1 193 ? -1.102 7.216 -7.979 1.00 94.12 193 PHE A C 1
ATOM 1550 O O . PHE A 1 193 ? -1.448 7.217 -9.162 1.00 94.12 193 PHE A O 1
ATOM 1557 N N . PRO A 1 194 ? -0.165 8.074 -7.537 1.00 93.19 194 PRO A N 1
ATOM 1558 C CA . PRO A 1 194 ? 0.499 9.041 -8.398 1.00 93.19 194 PRO A CA 1
ATOM 1559 C C . PRO A 1 194 ? 1.463 8.343 -9.356 1.00 93.19 194 PRO A C 1
ATOM 1561 O O . PRO A 1 194 ? 2.041 7.310 -9.034 1.00 93.19 194 PRO A O 1
ATOM 1564 N N . ASN A 1 195 ? 1.705 8.943 -10.518 1.00 91.31 195 ASN A N 1
ATOM 1565 C CA . ASN A 1 195 ? 2.731 8.460 -11.441 1.00 91.31 195 ASN A CA 1
ATOM 1566 C C . ASN A 1 195 ? 4.132 8.841 -10.940 1.00 91.31 195 ASN A C 1
ATOM 1568 O O . ASN A 1 195 ? 4.347 9.952 -10.454 1.00 91.31 195 ASN A O 1
ATOM 1572 N N . GLY A 1 196 ? 5.095 7.938 -11.105 1.00 87.31 196 GLY A N 1
ATOM 1573 C CA . GLY A 1 196 ? 6.501 8.179 -10.792 1.00 87.31 196 GLY A CA 1
ATOM 1574 C C . GLY A 1 196 ? 7.302 8.550 -12.036 1.00 87.31 196 GLY A C 1
ATOM 1575 O O . GLY A 1 196 ? 7.063 8.010 -13.111 1.00 87.31 196 GLY A O 1
ATOM 1576 N N . TYR A 1 197 ? 8.290 9.434 -11.893 1.00 85.69 197 TYR A N 1
ATOM 1577 C CA . TYR A 1 197 ? 9.244 9.739 -12.960 1.00 85.69 197 TYR A CA 1
ATOM 1578 C C . TYR A 1 197 ? 10.675 9.638 -12.427 1.00 85.69 197 TYR A C 1
ATOM 1580 O O . TYR A 1 197 ? 10.999 10.233 -11.397 1.00 85.69 197 TYR A O 1
ATOM 1588 N N . GLY A 1 198 ? 11.515 8.866 -13.115 1.00 79.94 198 GLY A N 1
ATOM 1589 C CA . GLY A 1 198 ? 12.970 8.908 -12.972 1.00 79.94 198 GLY A CA 1
ATOM 1590 C C . GLY A 1 198 ? 13.541 9.877 -14.004 1.00 79.94 198 GLY A C 1
ATOM 1591 O O . GLY A 1 198 ? 13.161 9.787 -15.173 1.00 79.94 198 GLY A O 1
ATOM 1592 N N . ARG A 1 199 ? 14.393 10.804 -13.568 1.00 76.44 199 ARG A N 1
ATOM 1593 C CA . ARG A 1 199 ? 15.095 11.786 -14.405 1.00 76.44 199 ARG A CA 1
ATOM 1594 C C . ARG A 1 199 ? 16.594 11.599 -14.254 1.00 76.44 199 ARG A C 1
ATOM 1596 O O . ARG A 1 199 ? 16.992 11.193 -13.139 1.00 76.44 199 ARG A O 1
#

Radius of gyration: 19.33 Å; Cα contacts (8 Å, |Δi|>4): 347; chains: 1; bounding box: 53×34×56 Å

InterPro domains:
  IPR000648 Oxysterol-binding protein [PF01237] (11-195)
  IPR000648 Oxysterol-binding protein [PTHR10972] (2-198)
  IPR018494 Oxysterol-binding protein, conserved site [PS01013] (133-143)
  IPR037239 Oxysterol-binding protein superfamily [SSF144000] (2-198)

Sequence (199 aa):
MENHGSVVTHLLSQVKIGMDLTKVVLPTFILERRSLLEMYADSFAHPDQFIKIVDQPTPRDRMVQVVRWYLSSYHAGRKSQVAKKPYNPILGEVFRCHWDQEGEPLENNTCKQEVGDGPVPWCSPDQLSFVAEQVSHHPPISAFYAEHVNKRIQFDAWVWTKSKFLGLSIGVHNIGRGLVTLLDVGEEYSLTFPNGYGR

Mean predicted aligned error: 6.9 Å

pLDDT: mean 87.21, std 12.7, range [47.03, 98.69]

Secondary structure (DSSP, 8-state):
-GGGHHHHHHHHHH--TT-BGGGS---GGGEEEEEHHHHHHGGGSSHHHHHTTTT-SSHHHHHHHHHHHHHHGGGTT--SSS--EEEPPPTT-EEEEEEPPTT--GGG-S-PPP-TTSSSTT--TTSEEEEEEEEEETTEEEEEEEEETTTTEEEEEEEEEEEEE-SS-EEEEEEEEEEEEETTTTEEEEE-PPPEEE-

Nearest PDB structures (foldseek):
  4ph7-assembly2_B  TM=9.039E-01  e=2.222E-14  Saccharomyces cerevisiae S288C
  8p7a-assembly2_B  TM=9.273E-01  e=1.534E-10  Homo sapiens
  5zm6-assembly1_A-2  TM=8.256E-01  e=2.125E-09  Homo sapiens
  5zm5-assembly1_A-2  TM=7.964E-01  e=2.256E-09  Homo sapiens
  5zm7-assembly1_A  TM=7.929E-01  e=2.256E-09  Homo sapiens

Foldseek 3Di:
DPPCPVVVVVQLVVDDFFDWCVPPDDDPVQADPAAVFVLVCLLPVPVVLLLCLLVDDDPVVSVVSVVVSRVVSVVSSDPDPRHHHYDQDDAFDKDKDKDDDPPDDPPVPDDQPACCVDPDRRDHLQIWIKMKGQNDVVVGKIWMKIDRRVSQKIKTKMWGWTWGDRPQKIKIDIDMWMWIARRVVRDIDIDDDDIDMDD

Organism: NCBI:txid116150

Solvent-accessible surface area (backbone atoms only — not comparable to full-atom values): 11291 Å² total; per-residue (Å²): 126,81,90,50,55,69,59,52,55,55,52,56,72,74,59,51,74,70,36,62,49,84,81,52,90,73,64,74,90,45,44,44,100,42,42,46,50,59,54,57,55,28,62,48,68,51,50,68,44,53,64,48,25,73,73,36,92,43,76,66,52,23,52,53,31,50,52,50,28,60,63,62,16,67,64,61,78,56,90,54,96,67,85,54,43,52,40,80,66,52,68,72,39,72,38,75,54,70,45,80,55,93,85,69,65,84,83,70,71,73,79,69,68,53,34,68,89,48,88,42,42,84,36,38,43,79,25,43,34,30,32,20,34,23,81,33,60,88,68,53,30,36,38,37,42,36,38,23,64,76,70,40,36,39,36,44,33,40,39,30,72,50,41,32,33,65,73,81,31,39,40,35,40,45,50,51,44,36,36,41,38,37,66,89,78,72,46,78,48,83,42,73,58,74,65,48,73,50,112